Protein AF-0000000083683217 (afdb_homodimer)

Radius of gyration: 20.15 Å; Cα contacts (8 Å, |Δi|>4): 367; chains: 2; bounding box: 38×60×49 Å

Solvent-accessible surface area (backbone atoms only — not comparable to full-atom values): 15823 Å² total; per-residue (Å²): 126,85,72,72,84,41,71,83,59,34,62,54,42,62,57,38,48,30,18,24,68,64,28,76,70,76,48,71,58,91,90,51,59,69,49,75,84,44,36,69,58,47,59,57,40,31,56,33,66,60,49,13,57,46,48,29,46,48,56,67,54,42,41,68,71,56,42,52,47,46,40,63,68,55,39,56,96,38,52,56,65,31,39,71,34,94,34,15,20,55,32,50,27,42,48,42,66,61,57,81,47,56,70,59,51,49,58,50,40,71,62,41,56,88,42,39,67,61,36,44,74,72,66,30,48,63,43,47,52,29,5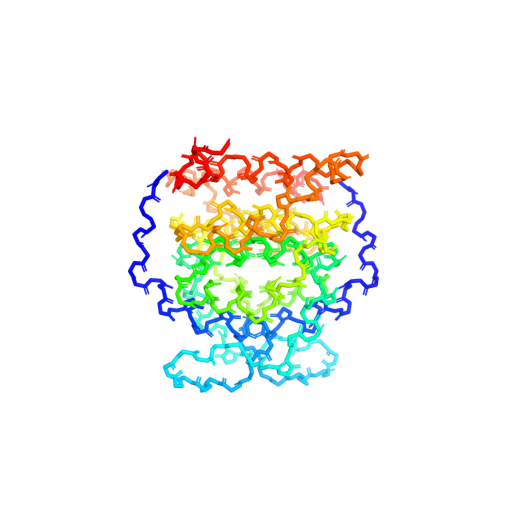1,53,51,40,25,64,73,57,62,46,69,76,84,107,127,87,72,77,77,47,65,83,54,32,62,53,42,62,57,38,49,30,18,26,68,61,29,76,69,77,46,72,58,90,88,51,58,70,50,74,85,44,34,69,58,50,59,58,40,32,57,33,65,59,48,14,56,46,47,30,46,50,57,69,53,42,41,70,71,55,42,53,47,46,39,63,69,54,39,58,97,39,52,57,65,31,40,71,34,91,35,15,21,55,32,48,28,41,48,43,66,62,57,81,46,58,70,58,50,50,56,50,40,69,63,38,54,88,42,39,66,60,36,43,73,73,66,32,48,62,44,46,51,30,50,54,51,40,25,65,74,56,63,46,68,76,84,108

Sequence (288 aa):
TTLRVLAGNDEMLLDVIPILLGCKNKNNAKGNFIESTVVPELKNLLKEPGFSHLMEVVLEVSPVALFNELFTKVFRNSLFELSSHQHGNFVVQALISHASDQDLMELIWDELGPNMEGLFQMGRSGVVASLIAACERLHVNEHKTTLRVLAGNDEMLLDVIPILLGCKNKNNAKGNFIESTVVPELKNLLKEPGFSHLMEVVLEVSPVALFNELFTKVFRNSLFELSSHQHGNFVVQALISHASDQDLMELIWDELGPNMEGLFQMGRSGVVASLIAACERLHVNEHK

Foldseek 3Di:
DPPCPCDPVQVVLLQVVLVVLVNDDCPVDDQPSHDLVSQVVLLVCCLPQVVVVVLLVNLVNHDPSVLVVCCVRHPQPCVVVLCLHPRSVSNLLSNLQSDDDQVSLVSVCVRCVVCLVVSVVSVSVSNNVSNVVSCVVNVNPVPD/DPPCPVVVVQVVLLQVVLVVLVNDDCPVDDQPSHDLVSQVVLLVCCLPQVVVVVLLVNLVNHDPSVLVSCCVRHPQPCVVVLCLHPRSVSNLLSNLQNDDDQVSLVSVCVRCVVCLVVSVVSVSVSNNVSNVVSCVVNVNPVPD

Nearest PDB structures (foldseek):
  5wzh-assembly1_A  TM=9.037E-01  e=2.095E-09  Arabidopsis thaliana
  5wzi-assembly1_A  TM=9.055E-01  e=3.586E-09  Arabidopsis thaliana
  5wzj-assembly1_A  TM=9.025E-01  e=3.765E-09  Arabidopsis thaliana
  5wzk-assembly1_A  TM=9.023E-01  e=5.843E-09  Arabidopsis thaliana
  3bx2-assembly2_B  TM=7.031E-01  e=5.038E-02  Saccharomyces cerevisiae

Secondary structure (DSSP, 8-state):
------HHHHHHHHHHHHHHTT------STT--S-GGGHHHHHHHTTSHHHHHHHHHHHHH--HHHHHHHIIIIITTTHHHHHHSTTHHHHHHHHHHH---HHHHHHHHHHHGGGHHHHHHTT-HHHHHHHHHHHHHHT-STT-/------HHHHHHHHHHHHHHTT------STT--S-GGGHHHHHHHTTSHHHHHHHHHHHHH--HHHHHHHIIIIITTTHHHHHHSTTHHHHHHHHHHH---HHHHHHHHHHHGGGHHHHHHTT-HHHHHHHHHHHHHHT-STT-

Organism: NCBI:txid97028

InterPro domains:
  IPR001313 Pumilio RNA-binding repeat [PF22493] (42-141)
  IPR001313 Pumilio RNA-binding repeat [PS50302] (73-110)
  IPR001313 Pumilio RNA-binding repeat [SM00025] (37-72)
  IPR001313 Pumilio RNA-binding repeat [SM00025] (74-109)
  IPR011989 Armadillo-like helical [G3DSA:1.25.10.10] (13-128)
  IPR016024 Armadillo-type fold [SSF48371] (37-117)
  IPR040000 Nucleolar protein 9 [PTHR1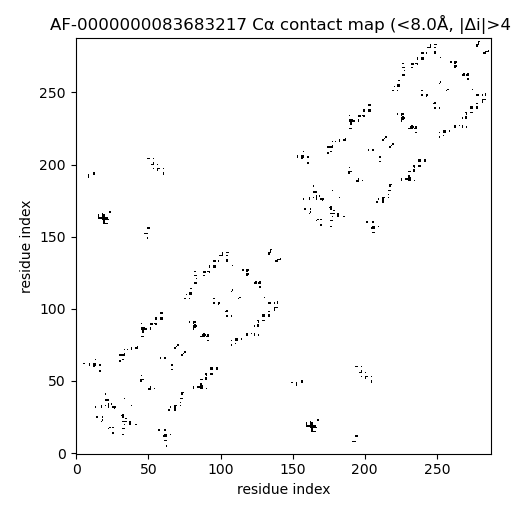3102] (1-143)

Structure (mmCIF, N/CA/C/O backbone):
data_AF-0000000083683217-model_v1
#
loop_
_entity.id
_entity.type
_entity.pdbx_description
1 polymer 'Pumilio 23-like'
#
loop_
_atom_site.group_PDB
_atom_site.id
_atom_site.type_symbol
_atom_site.label_atom_id
_atom_site.label_alt_id
_atom_site.label_comp_id
_atom_site.label_asym_id
_atom_site.label_entity_id
_atom_site.label_seq_id
_atom_site.pdbx_PDB_ins_code
_atom_site.Cartn_x
_atom_site.Cartn_y
_atom_site.Cartn_z
_atom_site.occupancy
_atom_site.B_iso_or_equiv
_atom_site.auth_seq_id
_atom_site.auth_comp_id
_atom_site.auth_asym_id
_atom_site.auth_atom_id
_atom_site.pdbx_PDB_model_num
ATOM 1 N N . THR A 1 1 ? -9.953 -15.242 7.945 1 22.11 1 THR A N 1
ATOM 2 C CA . THR A 1 1 ? -11 -15.508 6.961 1 22.11 1 THR A CA 1
ATOM 3 C C . THR A 1 1 ? -12 -14.359 6.918 1 22.11 1 THR A C 1
ATOM 5 O O . THR A 1 1 ? -13.117 -14.516 6.422 1 22.11 1 THR A O 1
ATOM 8 N N . THR A 1 2 ? -11.867 -13.359 7.68 1 24.81 2 THR A N 1
ATOM 9 C CA . THR A 1 2 ? -12.734 -12.188 7.637 1 24.81 2 THR A CA 1
ATOM 10 C C . THR A 1 2 ? -13.047 -11.797 6.195 1 24.81 2 THR A C 1
ATOM 12 O O . THR A 1 2 ? -12.133 -11.602 5.391 1 24.81 2 THR A O 1
ATOM 15 N N . LEU A 1 3 ? -14.219 -12.305 5.727 1 24.88 3 LEU A N 1
ATOM 16 C CA . LEU A 1 3 ? -14.945 -12.062 4.484 1 24.88 3 LEU A CA 1
ATOM 17 C C . LEU A 1 3 ? -14.883 -10.586 4.102 1 24.88 3 LEU A C 1
ATOM 19 O O . LEU A 1 3 ? -15.289 -9.719 4.883 1 24.88 3 LEU A O 1
ATOM 23 N N . ARG A 1 4 ? -13.953 -10.258 3.311 1 33.72 4 ARG A N 1
ATOM 24 C CA . ARG A 1 4 ? -13.805 -8.961 2.65 1 33.72 4 ARG A CA 1
ATOM 25 C C . ARG A 1 4 ? -15.148 -8.453 2.135 1 33.72 4 ARG A C 1
ATOM 27 O O . ARG A 1 4 ? -15.711 -9.016 1.188 1 33.72 4 ARG A O 1
ATOM 34 N N . VAL A 1 5 ? -16.109 -8.266 3 1 31.31 5 VAL A N 1
ATOM 35 C CA . VAL A 1 5 ? -17.312 -7.512 2.695 1 31.31 5 VAL A CA 1
ATOM 36 C C . VAL A 1 5 ? -17.016 -6.453 1.636 1 31.31 5 VAL A C 1
ATOM 38 O O . VAL A 1 5 ? -16.547 -5.359 1.959 1 31.31 5 VAL A O 1
ATOM 41 N N . LEU A 1 6 ? -16.312 -6.77 0.595 1 38.38 6 LEU A N 1
ATOM 42 C CA . LEU A 1 6 ? -15.688 -6.086 -0.535 1 38.38 6 LEU A CA 1
ATOM 43 C C . LEU A 1 6 ? -16.75 -5.488 -1.454 1 38.38 6 LEU A C 1
ATOM 45 O O . LEU A 1 6 ? -16.469 -5.156 -2.607 1 38.38 6 LEU A O 1
ATOM 49 N N . ALA A 1 7 ? -17.938 -5.734 -1.225 1 42.44 7 ALA A N 1
ATOM 50 C CA . ALA A 1 7 ? -18.797 -5.441 -2.371 1 42.44 7 ALA A CA 1
ATOM 51 C C . ALA A 1 7 ? -18.562 -4.023 -2.883 1 42.44 7 ALA A C 1
ATOM 53 O O . ALA A 1 7 ? -18.391 -3.812 -4.086 1 42.44 7 ALA A O 1
ATOM 54 N N . GLY A 1 8 ? -18.922 -3.023 -2.24 1 47.97 8 GLY A N 1
ATOM 55 C CA . GLY A 1 8 ? -18.984 -1.645 -2.695 1 47.97 8 GLY A CA 1
ATOM 56 C C . GLY A 1 8 ? -17.625 -1.053 -3.025 1 47.97 8 GLY A C 1
ATOM 57 O O . GLY A 1 8 ? -17.5 -0.257 -3.959 1 47.97 8 GLY A O 1
ATOM 58 N N . ASN A 1 9 ? -16.469 -1.651 -2.404 1 64.94 9 ASN A N 1
ATOM 59 C CA . ASN A 1 9 ? -15.133 -1.068 -2.479 1 64.94 9 ASN A CA 1
ATOM 60 C C . ASN A 1 9 ? -14.328 -1.647 -3.639 1 64.94 9 ASN A C 1
ATOM 62 O O . ASN A 1 9 ? -13.328 -1.069 -4.055 1 64.94 9 ASN A O 1
ATOM 66 N N . ASP A 1 10 ? -14.969 -2.635 -4.219 1 75.75 10 ASP A N 1
ATOM 67 C CA . ASP A 1 10 ? -14.219 -3.289 -5.289 1 75.75 10 ASP A CA 1
ATOM 68 C C . ASP A 1 10 ? -14.172 -2.42 -6.543 1 75.75 10 ASP A C 1
ATOM 70 O O . ASP A 1 10 ? -13.133 -2.318 -7.199 1 75.75 10 ASP A O 1
ATOM 74 N N . GLU A 1 11 ? -15.32 -1.813 -6.805 1 75.75 11 GLU A N 1
ATOM 75 C CA . GLU A 1 11 ? -15.375 -0.998 -8.016 1 75.75 11 GLU A CA 1
ATOM 76 C C . GLU A 1 11 ? -14.383 0.161 -7.938 1 75.75 11 GLU A C 1
ATOM 78 O O . GLU A 1 11 ? -13.703 0.471 -8.922 1 75.75 11 GLU A O 1
ATOM 83 N N . MET A 1 12 ? -14.336 0.667 -6.828 1 74 12 MET A N 1
ATOM 84 C CA . MET A 1 12 ? -13.414 1.783 -6.629 1 74 12 MET A CA 1
ATOM 85 C C . MET A 1 12 ? -11.961 1.323 -6.754 1 74 12 MET A C 1
ATOM 87 O O . MET A 1 12 ? -11.164 1.967 -7.434 1 74 12 MET A O 1
ATOM 91 N N . LEU A 1 13 ? -11.68 0.238 -6.25 1 79.06 13 LEU A N 1
ATOM 92 C CA . LEU A 1 13 ? -10.32 -0.288 -6.289 1 79.06 13 LEU A CA 1
ATOM 93 C C . LEU A 1 13 ? -9.938 -0.695 -7.707 1 79.06 13 LEU A C 1
ATOM 95 O O . LEU A 1 13 ? -8.789 -0.52 -8.117 1 79.06 13 LEU A O 1
ATOM 99 N N . LEU A 1 14 ? -10.906 -1.213 -8.391 1 80.38 14 LEU A N 1
ATOM 100 C CA . LEU A 1 14 ? -10.664 -1.595 -9.781 1 80.38 14 LEU A CA 1
ATOM 101 C C . LEU A 1 14 ? -10.312 -0.376 -10.625 1 80.38 14 LEU A C 1
ATOM 103 O O . LEU A 1 14 ? -9.609 -0.498 -11.633 1 80.38 14 LEU A O 1
ATOM 107 N N . ASP A 1 15 ? -10.773 0.732 -10.188 1 76.31 15 ASP A N 1
ATOM 108 C CA . ASP A 1 15 ? -10.516 1.968 -10.914 1 76.31 15 ASP A CA 1
ATOM 109 C C . ASP A 1 15 ? -9.203 2.613 -10.461 1 76.31 15 ASP A C 1
ATOM 111 O O . ASP A 1 15 ? -8.43 3.109 -11.281 1 76.31 15 ASP A O 1
ATOM 115 N N . VAL A 1 16 ? -8.938 2.496 -9.234 1 75 16 VAL A N 1
ATOM 116 C CA . VAL A 1 16 ? -7.871 3.293 -8.641 1 75 16 VAL A CA 1
ATOM 117 C C . VAL A 1 16 ? -6.539 2.555 -8.773 1 75 16 VAL A C 1
ATOM 119 O O . VAL A 1 16 ? -5.516 3.158 -9.102 1 75 16 VAL A O 1
ATOM 122 N N . ILE A 1 17 ? -6.535 1.273 -8.633 1 80.69 17 ILE A N 1
ATOM 123 C CA . ILE A 1 17 ? -5.281 0.529 -8.562 1 80.69 17 ILE A CA 1
ATOM 124 C C . ILE A 1 17 ? -4.602 0.538 -9.93 1 80.69 17 ILE A C 1
ATOM 126 O O . ILE A 1 17 ? -3.406 0.816 -10.039 1 80.69 17 ILE A O 1
ATOM 130 N N . PRO A 1 18 ? -5.383 0.285 -11 1 75.81 18 PRO A N 1
ATOM 131 C CA . PRO A 1 18 ? -4.703 0.371 -12.289 1 75.81 18 PRO A CA 1
ATOM 132 C C . PRO A 1 18 ? -4.078 1.741 -12.539 1 75.81 18 PRO A C 1
ATOM 134 O O . PRO A 1 18 ? -2.98 1.831 -13.094 1 75.81 18 PRO A O 1
ATOM 137 N N . ILE A 1 19 ? -4.723 2.689 -12.148 1 71.06 19 ILE A N 1
ATOM 138 C CA . ILE A 1 19 ? -4.18 4.035 -12.289 1 71.06 19 ILE A CA 1
ATOM 139 C C . ILE A 1 19 ? -2.916 4.172 -11.445 1 71.06 19 ILE A C 1
ATOM 141 O O . ILE A 1 19 ? -1.91 4.715 -11.898 1 71.06 19 ILE A O 1
ATOM 145 N N . LEU A 1 20 ? -2.949 3.576 -10.289 1 69 20 LEU A N 1
ATOM 146 C CA . LEU A 1 20 ? -1.816 3.582 -9.367 1 69 20 LEU A CA 1
ATOM 147 C C . LEU A 1 20 ? -0.617 2.863 -9.977 1 69 20 LEU A C 1
ATOM 149 O O . LEU A 1 20 ? 0.528 3.268 -9.766 1 69 20 LEU A O 1
ATOM 153 N N . LEU A 1 21 ? -0.934 1.942 -10.82 1 73.38 21 LEU A N 1
ATOM 154 C CA . LEU A 1 21 ? 0.127 1.141 -11.422 1 73.38 21 LEU A CA 1
ATOM 155 C C . LEU A 1 21 ? 0.575 1.738 -12.75 1 73.38 21 LEU A C 1
ATOM 157 O O . LEU A 1 21 ? 1.34 1.114 -13.492 1 73.38 21 LEU A O 1
ATOM 161 N N . GLY A 1 22 ? 0.093 2.963 -13.062 1 68.94 22 GLY A N 1
ATOM 162 C CA . GLY A 1 22 ? 0.571 3.699 -14.227 1 68.94 22 GLY A CA 1
ATOM 163 C C . GLY A 1 22 ? -0.267 3.463 -15.469 1 68.94 22 GLY A C 1
ATOM 164 O O . GLY A 1 22 ? 0.156 3.789 -16.578 1 68.94 22 GLY A O 1
ATOM 165 N N . CYS A 1 23 ? -1.34 2.881 -15.25 1 71.81 23 CYS A N 1
ATOM 166 C CA . CYS A 1 23 ? -2.193 2.623 -16.406 1 71.81 23 CYS A CA 1
ATOM 167 C C . CYS A 1 23 ? -3.064 3.832 -16.719 1 71.81 23 CYS A C 1
ATOM 169 O O . CYS A 1 23 ? -3.631 4.449 -15.812 1 71.81 23 CYS A O 1
ATOM 171 N N . LYS A 1 24 ? -2.955 4.457 -17.828 1 62.75 24 LYS A N 1
ATOM 172 C CA . LYS A 1 24 ? -3.615 5.695 -18.219 1 62.75 24 LYS A CA 1
ATOM 173 C C . LYS A 1 24 ? -5.035 5.43 -18.703 1 62.75 24 LYS A C 1
ATOM 175 O O . LYS A 1 24 ? -5.926 6.262 -18.531 1 62.75 24 LYS A O 1
ATOM 180 N N . ASN A 1 25 ? -5.008 4.562 -19.609 1 57.09 25 ASN A N 1
ATOM 181 C CA . ASN A 1 25 ? -6.289 4.414 -20.297 1 57.09 25 ASN A CA 1
ATOM 182 C C . ASN A 1 25 ? -7.262 3.561 -19.484 1 57.09 25 ASN A C 1
ATOM 184 O O . ASN A 1 25 ? -6.898 2.482 -19.016 1 57.09 25 ASN A O 1
ATOM 188 N N . LYS A 1 26 ? -8.188 4.277 -18.797 1 52.84 26 LYS A N 1
ATOM 189 C CA . LYS A 1 26 ? -9.305 3.504 -18.281 1 52.84 26 LYS A CA 1
ATOM 190 C C . LYS A 1 26 ? -9.844 2.535 -19.328 1 52.84 26 LYS A C 1
ATOM 192 O O . LYS A 1 26 ? -10.617 2.924 -20.203 1 52.84 26 LYS A O 1
ATOM 197 N N . ASN A 1 27 ? -9.055 2.016 -20.109 1 47.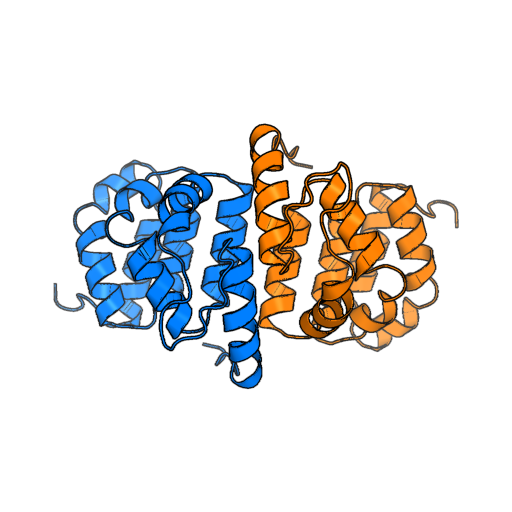69 27 ASN A N 1
ATOM 198 C CA . ASN A 1 27 ? -9.812 1.165 -21.016 1 47.69 27 ASN A CA 1
ATOM 199 C C . ASN A 1 27 ? -10.641 0.13 -20.25 1 47.69 27 ASN A C 1
ATOM 201 O O . ASN A 1 27 ? -10.086 -0.795 -19.656 1 47.69 27 ASN A O 1
ATOM 205 N N . ASN A 1 28 ? -11.578 0.816 -19.594 1 49.25 28 ASN A N 1
ATOM 206 C CA . ASN A 1 28 ? -12.641 0.122 -18.875 1 49.25 28 ASN A CA 1
ATOM 207 C C . ASN A 1 28 ? -13.094 -1.129 -19.625 1 49.25 28 ASN A C 1
ATOM 209 O O . ASN A 1 28 ? -14.18 -1.653 -19.359 1 49.25 28 ASN A O 1
ATOM 213 N N . ALA A 1 29 ? -12.703 -1.398 -20.875 1 45.66 29 ALA A N 1
ATOM 214 C CA . ALA A 1 29 ? -13.391 -2.619 -21.281 1 45.66 29 ALA A CA 1
ATOM 215 C C . ALA A 1 29 ? -13.094 -3.766 -20.328 1 45.66 29 ALA A C 1
ATOM 217 O O . ALA A 1 29 ? -12.094 -3.734 -19.609 1 45.66 29 ALA A O 1
ATOM 218 N N . LYS A 1 30 ? -13.961 -4.566 -20.25 1 53.69 30 LYS A N 1
ATOM 219 C CA . LYS A 1 30 ? -14.102 -5.777 -19.438 1 53.69 30 LYS A CA 1
ATOM 220 C C . LYS A 1 30 ? -12.828 -6.609 -19.469 1 53.69 30 LYS A C 1
ATOM 222 O O . LYS A 1 30 ? -12.43 -7.113 -20.516 1 53.69 30 LYS A O 1
ATOM 227 N N . GLY A 1 31 ? -11.875 -6.531 -18.453 1 61.38 31 GLY A N 1
ATOM 228 C CA . GLY A 1 31 ? -10.852 -7.547 -18.281 1 61.38 31 GLY A CA 1
ATOM 229 C C . GLY A 1 31 ? -9.453 -7.047 -18.594 1 61.38 31 GLY A C 1
ATOM 230 O O . GLY A 1 31 ? -8.523 -7.84 -18.75 1 61.38 31 GLY A O 1
ATOM 231 N N . ASN A 1 32 ? -9.172 -5.633 -18.922 1 81.81 32 ASN A N 1
ATOM 232 C CA . ASN A 1 32 ? -7.816 -5.188 -19.219 1 81.81 32 ASN A CA 1
ATOM 233 C C . ASN A 1 32 ? -7.422 -3.988 -18.359 1 81.81 32 ASN A C 1
ATOM 235 O O . ASN A 1 32 ? -7.23 -2.887 -18.875 1 81.81 32 ASN A O 1
ATOM 239 N N . PHE A 1 33 ? -7.109 -4.301 -17.141 1 83.5 33 PHE A N 1
ATOM 240 C CA . PHE A 1 33 ? -6.836 -3.248 -16.172 1 83.5 33 PHE A CA 1
ATOM 241 C C . PHE A 1 33 ? -5.379 -2.812 -16.234 1 83.5 33 PHE A C 1
ATOM 243 O O . PHE A 1 33 ? -5.051 -1.666 -15.922 1 83.5 33 PHE A O 1
ATOM 250 N N . ILE A 1 34 ? -4.562 -3.732 -16.609 1 85.88 34 ILE A N 1
ATOM 251 C CA . ILE A 1 34 ? -3.129 -3.465 -16.609 1 85.88 34 ILE A CA 1
ATOM 252 C C . ILE A 1 34 ? -2.623 -3.396 -18.047 1 85.88 34 ILE A C 1
ATOM 254 O O . ILE A 1 34 ? -2.635 -4.398 -18.766 1 85.88 34 ILE A O 1
ATOM 258 N N . GLU A 1 35 ? -2.219 -2.246 -18.359 1 84.25 35 GLU A N 1
ATOM 259 C CA . GLU A 1 35 ? -1.656 -2.076 -19.703 1 84.25 35 GLU A CA 1
ATOM 260 C C . GLU A 1 35 ? -0.339 -2.834 -19.844 1 84.25 35 GLU A C 1
ATOM 262 O O . GLU A 1 35 ? 0.52 -2.768 -18.969 1 84.25 35 GLU A O 1
ATOM 267 N N . SER A 1 36 ? -0.17 -3.465 -21 1 86.62 36 SER A N 1
ATOM 268 C CA . SER A 1 36 ? 1.02 -4.273 -21.234 1 86.62 36 SER A CA 1
ATOM 269 C C . SER A 1 36 ? 2.277 -3.412 -21.266 1 86.62 36 SER A C 1
ATOM 271 O O . SER A 1 36 ? 3.371 -3.891 -20.969 1 86.62 36 SER A O 1
ATOM 273 N N . THR A 1 37 ? 2.154 -2.17 -21.562 1 83.12 37 THR A N 1
ATOM 274 C CA . THR A 1 37 ? 3.289 -1.271 -21.734 1 83.12 37 THR A CA 1
ATOM 275 C C . THR A 1 37 ? 3.947 -0.964 -20.391 1 83.12 37 THR A C 1
ATOM 277 O O . THR A 1 37 ? 5.125 -0.601 -20.344 1 83.12 37 THR A O 1
ATOM 280 N N . VAL A 1 38 ? 3.264 -1.209 -19.359 1 81.56 38 VAL A N 1
ATOM 281 C CA . VAL A 1 38 ? 3.816 -0.815 -18.078 1 81.56 38 VAL A CA 1
ATOM 282 C C . VAL A 1 38 ? 4.438 -2.029 -17.391 1 81.56 38 VAL A C 1
ATOM 284 O O . VAL A 1 38 ? 5.164 -1.886 -16.391 1 81.56 38 VAL A O 1
ATOM 287 N N . VAL A 1 39 ? 4.238 -3.199 -17.844 1 87.38 39 VAL A N 1
ATOM 288 C CA . VAL A 1 39 ? 4.555 -4.457 -17.188 1 87.38 39 VAL A CA 1
ATOM 289 C C . VAL A 1 39 ? 6.062 -4.566 -16.984 1 87.38 39 VAL A C 1
ATOM 291 O O . VAL A 1 39 ? 6.523 -4.891 -15.883 1 87.38 39 VAL A O 1
ATOM 294 N N . PRO A 1 40 ? 6.902 -4.219 -18 1 87.5 40 PRO A N 1
ATOM 295 C CA . PRO A 1 40 ? 8.344 -4.32 -17.781 1 87.5 40 PRO A CA 1
ATOM 296 C C . PRO A 1 40 ? 8.828 -3.418 -16.641 1 87.5 40 PRO A C 1
ATOM 298 O O . PRO A 1 40 ? 9.641 -3.84 -15.82 1 87.5 40 PRO A O 1
ATOM 301 N N . GLU A 1 41 ? 8.352 -2.293 -16.594 1 83.56 41 GLU A N 1
ATOM 302 C CA . GLU A 1 41 ? 8.734 -1.369 -15.539 1 83.56 41 GLU A CA 1
ATOM 303 C C . GLU A 1 41 ? 8.25 -1.855 -14.18 1 83.56 41 GLU A C 1
ATOM 305 O O . GLU A 1 41 ? 8.969 -1.742 -13.18 1 83.56 41 GLU A O 1
ATOM 310 N N . LEU A 1 42 ? 7.102 -2.387 -14.148 1 87.75 42 LEU A N 1
ATOM 311 C CA . LEU A 1 42 ? 6.562 -2.916 -12.898 1 87.75 42 LEU A CA 1
ATOM 312 C C . LEU A 1 42 ? 7.449 -4.031 -12.359 1 87.75 42 LEU A C 1
ATOM 314 O O . LEU A 1 42 ? 7.746 -4.07 -11.164 1 87.75 42 LEU A O 1
ATOM 318 N N . LYS A 1 43 ? 7.883 -4.859 -13.195 1 90.06 43 LYS A N 1
ATOM 319 C CA . LYS A 1 43 ? 8.727 -5.98 -12.797 1 90.06 43 LYS A CA 1
ATOM 320 C C . LYS A 1 43 ? 10.031 -5.488 -12.172 1 90.06 43 LYS A C 1
ATOM 322 O O . LYS A 1 43 ? 10.516 -6.07 -11.203 1 90.06 43 LYS A O 1
ATOM 327 N N . ASN A 1 44 ? 10.531 -4.418 -12.711 1 89.81 44 ASN A N 1
ATOM 328 C CA . ASN A 1 44 ? 11.742 -3.83 -12.148 1 89.81 44 ASN A CA 1
ATOM 329 C C . ASN A 1 44 ? 11.469 -3.148 -10.812 1 89.81 44 ASN A C 1
ATOM 331 O O . ASN A 1 44 ? 12.273 -3.244 -9.883 1 89.81 44 ASN A O 1
ATOM 335 N N . LEU A 1 45 ? 10.367 -2.592 -10.695 1 88.31 45 LEU A N 1
ATOM 336 C CA . LEU A 1 45 ? 10.023 -1.833 -9.5 1 88.31 45 LEU A CA 1
ATOM 337 C C . LEU A 1 45 ? 9.727 -2.768 -8.328 1 88.31 45 LEU A C 1
ATOM 339 O O . LEU A 1 45 ? 9.891 -2.383 -7.168 1 88.31 45 LEU A O 1
ATOM 343 N N . LEU A 1 46 ? 9.328 -3.959 -8.586 1 93.38 46 LEU A N 1
ATOM 344 C CA . LEU A 1 46 ? 9.039 -4.938 -7.543 1 93.38 46 LEU A CA 1
ATOM 345 C C . LEU A 1 46 ? 10.289 -5.258 -6.73 1 93.38 46 LEU A C 1
ATOM 347 O O . LEU A 1 46 ? 10.203 -5.812 -5.637 1 93.38 46 LEU A O 1
ATOM 351 N N . LYS A 1 47 ? 11.406 -4.895 -7.297 1 92.81 47 LYS A N 1
ATOM 352 C CA . LYS A 1 47 ? 12.688 -5.184 -6.66 1 92.81 47 LYS A CA 1
ATOM 353 C C . LYS A 1 47 ? 13.18 -3.984 -5.855 1 92.81 47 LYS A C 1
ATOM 355 O O . LYS A 1 47 ? 14.219 -4.062 -5.191 1 92.81 47 LYS A O 1
ATOM 360 N N . GLU A 1 48 ? 12.43 -2.928 -5.859 1 89.19 48 GLU A N 1
ATOM 361 C CA . GLU A 1 48 ? 12.734 -1.739 -5.07 1 89.19 48 GLU A CA 1
ATOM 362 C C . GLU A 1 48 ? 12 -1.765 -3.73 1 89.19 48 GLU A C 1
ATOM 364 O O . GLU A 1 48 ? 10.828 -2.152 -3.664 1 89.19 48 GLU A O 1
ATOM 369 N N . PRO A 1 49 ? 12.656 -1.361 -2.678 1 90.62 49 PRO A N 1
ATOM 370 C CA . PRO A 1 49 ? 12.102 -1.52 -1.33 1 90.62 49 PRO A CA 1
ATOM 37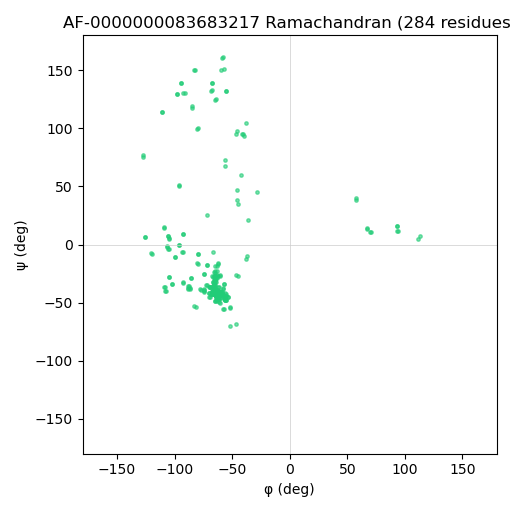1 C C . PRO A 1 49 ? 10.75 -0.832 -1.162 1 90.62 49 PRO A C 1
ATOM 373 O O . PRO A 1 49 ? 9.797 -1.448 -0.683 1 90.62 49 PRO A O 1
ATOM 376 N N . GLY A 1 50 ? 10.68 0.459 -1.45 1 87.56 50 GLY A N 1
ATOM 377 C CA . GLY A 1 50 ? 9.43 1.17 -1.26 1 87.56 50 GLY A CA 1
ATOM 378 C C . GLY A 1 50 ? 8.289 0.608 -2.094 1 87.56 50 GLY A C 1
ATOM 379 O O . GLY A 1 50 ? 7.18 0.43 -1.595 1 87.56 50 GLY A O 1
ATOM 380 N N . PHE A 1 51 ? 8.523 0.246 -3.266 1 89.12 51 PHE A N 1
ATOM 381 C CA . PHE A 1 51 ? 7.48 -0.219 -4.176 1 89.12 51 PHE A CA 1
ATOM 382 C C . PHE A 1 51 ? 7.082 -1.652 -3.85 1 89.12 51 PHE A C 1
ATOM 384 O O . PHE A 1 51 ? 5.91 -2.018 -3.973 1 89.12 51 PHE A O 1
ATOM 391 N N . SER A 1 52 ? 8.055 -2.471 -3.5 1 93.06 52 SER A N 1
ATOM 392 C CA . SER A 1 52 ? 7.727 -3.832 -3.092 1 93.06 52 SER A CA 1
ATOM 393 C C . SER A 1 52 ? 6.719 -3.836 -1.947 1 93.06 52 SER A C 1
ATOM 395 O O . SER A 1 52 ? 5.738 -4.582 -1.979 1 93.06 52 SER A O 1
ATOM 397 N N . HIS A 1 53 ? 6.957 -3 -1.014 1 93.44 53 HIS A N 1
ATOM 398 C CA . HIS A 1 53 ? 6.051 -2.883 0.126 1 93.44 53 HIS A CA 1
ATOM 399 C C . HIS A 1 53 ? 4.672 -2.402 -0.313 1 93.44 53 HIS A C 1
ATOM 401 O O . HIS A 1 53 ? 3.654 -2.912 0.162 1 93.44 53 HIS A O 1
ATOM 407 N N . LEU A 1 54 ? 4.637 -1.438 -1.145 1 92.44 54 LEU A N 1
ATOM 408 C CA . LEU A 1 54 ? 3.377 -0.946 -1.692 1 92.44 54 LEU A CA 1
ATOM 409 C C . LEU A 1 54 ? 2.635 -2.055 -2.43 1 92.44 54 LEU A C 1
ATOM 411 O O . LEU A 1 54 ? 1.431 -2.236 -2.236 1 92.44 54 LEU A O 1
ATOM 415 N N . MET A 1 55 ? 3.342 -2.857 -3.207 1 93.81 55 MET A N 1
ATOM 416 C CA . MET A 1 55 ? 2.727 -3.912 -4.008 1 93.81 55 MET A CA 1
ATOM 417 C C . MET A 1 55 ? 2.139 -5 -3.113 1 93.81 55 MET A C 1
ATOM 419 O O . MET A 1 55 ? 1.105 -5.586 -3.441 1 93.81 55 MET A O 1
ATOM 423 N N . GLU A 1 56 ? 2.75 -5.246 -1.982 1 96.44 56 GLU A N 1
ATOM 424 C CA . GLU A 1 56 ? 2.178 -6.199 -1.04 1 96.44 56 GLU A CA 1
ATOM 425 C C . GLU A 1 56 ? 0.75 -5.816 -0.663 1 96.44 56 GLU A C 1
ATOM 427 O O . GLU A 1 56 ? -0.156 -6.648 -0.71 1 96.44 56 GLU A O 1
ATOM 432 N N . VAL A 1 57 ? 0.573 -4.586 -0.398 1 93.75 57 VAL A N 1
ATOM 433 C CA . VAL A 1 57 ? -0.749 -4.129 0.019 1 93.75 57 VAL A CA 1
ATOM 434 C C . VAL A 1 57 ? -1.688 -4.094 -1.185 1 93.75 57 VAL A C 1
ATOM 436 O O . VAL A 1 57 ? -2.871 -4.418 -1.066 1 93.75 57 VAL A O 1
ATOM 439 N N . VAL A 1 58 ? -1.207 -3.688 -2.338 1 92.88 58 VAL A N 1
ATOM 440 C CA . VAL A 1 58 ? -2.018 -3.703 -3.551 1 92.88 58 VAL A CA 1
ATOM 441 C C . VAL A 1 58 ? -2.605 -5.098 -3.762 1 92.88 58 VAL A C 1
ATOM 443 O O . VAL A 1 58 ? -3.797 -5.238 -4.039 1 92.88 58 VAL A O 1
ATOM 446 N N . LEU A 1 59 ? -1.774 -6.078 -3.6 1 95.44 59 LEU A N 1
ATOM 447 C CA . LEU A 1 59 ? -2.236 -7.449 -3.787 1 95.44 59 LEU A CA 1
ATOM 448 C C . LEU A 1 59 ? -3.287 -7.816 -2.744 1 95.44 59 LEU A C 1
ATOM 450 O O . LEU A 1 59 ? -4.246 -8.531 -3.045 1 95.44 59 LEU A O 1
ATOM 454 N N . GLU A 1 60 ? -3.133 -7.324 -1.604 1 94.31 60 GLU A N 1
ATOM 455 C CA . GLU A 1 60 ? -4.047 -7.605 -0.5 1 94.31 60 GLU A CA 1
ATOM 456 C C . GLU A 1 60 ? -5.43 -7.02 -0.766 1 94.31 60 GLU A C 1
ATOM 458 O O . GLU A 1 60 ? -6.445 -7.648 -0.456 1 94.31 60 GLU A O 1
ATOM 463 N N . VAL A 1 61 ? -5.445 -5.906 -1.39 1 90.88 61 VAL A N 1
ATOM 464 C CA . VAL A 1 61 ? -6.723 -5.207 -1.469 1 90.88 61 VAL A CA 1
ATOM 465 C C . VAL A 1 61 ? -7.301 -5.344 -2.875 1 90.88 61 VAL A C 1
ATOM 467 O O . VAL A 1 61 ? -8.422 -4.906 -3.139 1 90.88 61 VAL A O 1
ATOM 470 N N . SER A 1 62 ? -6.617 -5.93 -3.768 1 91.75 62 SER A N 1
ATOM 471 C CA . SER A 1 62 ? -7.074 -6.043 -5.148 1 91.75 62 SER A CA 1
ATOM 472 C C . SER A 1 62 ? -8.297 -6.953 -5.254 1 91.75 62 SER A C 1
ATOM 474 O O . SER A 1 62 ? -8.305 -8.055 -4.703 1 91.75 62 SER A O 1
ATOM 476 N N . PRO A 1 63 ? -9.32 -6.438 -6.016 1 89.94 63 PRO A N 1
ATOM 477 C CA . PRO A 1 63 ? -10.383 -7.379 -6.375 1 89.94 63 PRO A CA 1
ATOM 478 C C . PRO A 1 63 ? -9.867 -8.586 -7.156 1 89.94 63 PRO A C 1
ATOM 480 O O . PRO A 1 63 ? -8.797 -8.508 -7.77 1 89.94 63 PRO A O 1
ATOM 483 N N . VAL A 1 64 ? -10.664 -9.609 -7.156 1 91.88 64 VAL A N 1
ATOM 484 C CA . VAL A 1 64 ? -10.266 -10.891 -7.719 1 91.88 64 VAL A CA 1
ATOM 485 C C . VAL A 1 64 ? -9.844 -10.703 -9.172 1 91.88 64 VAL A C 1
ATOM 487 O O . VAL A 1 64 ? -8.805 -11.219 -9.594 1 91.88 64 VAL A O 1
ATOM 490 N N . ALA A 1 65 ? -10.648 -9.953 -9.93 1 89.75 65 ALA A N 1
ATOM 491 C CA . ALA A 1 65 ? -10.359 -9.766 -11.352 1 89.75 65 ALA A CA 1
ATOM 492 C C . ALA A 1 65 ? -9.008 -9.086 -11.555 1 89.75 65 ALA A C 1
ATOM 494 O O . ALA A 1 65 ? -8.234 -9.484 -12.422 1 89.75 65 ALA A O 1
ATOM 495 N N . LEU A 1 66 ? -8.758 -8.109 -10.805 1 91.25 66 LEU A N 1
ATOM 496 C CA . LEU A 1 66 ? -7.5 -7.383 -10.898 1 91.25 66 LEU A CA 1
ATOM 497 C C . LEU A 1 66 ? -6.34 -8.234 -10.391 1 91.25 66 LEU A C 1
ATOM 499 O O . LEU A 1 66 ? -5.266 -8.25 -11 1 91.25 66 LEU A O 1
ATOM 503 N N . PHE A 1 67 ? -6.535 -8.93 -9.328 1 94.19 67 PHE A N 1
ATOM 504 C CA . PHE A 1 67 ? -5.531 -9.836 -8.781 1 94.19 67 PHE A CA 1
ATOM 505 C C . PHE A 1 67 ? -5.098 -10.852 -9.828 1 94.19 67 PHE A C 1
ATOM 507 O O . PHE A 1 67 ? -3.9 -11.039 -10.062 1 94.19 67 PHE A O 1
ATOM 514 N N . ASN A 1 68 ? -6.062 -11.422 -10.445 1 94.25 68 ASN A N 1
ATOM 515 C CA . ASN A 1 68 ? -5.785 -12.422 -11.477 1 94.25 68 ASN A CA 1
ATOM 516 C C . ASN A 1 68 ? -5.016 -11.82 -12.648 1 94.25 68 ASN A C 1
ATOM 518 O O . ASN A 1 68 ? -4.105 -12.445 -13.188 1 94.25 68 ASN A O 1
ATOM 522 N N . GLU A 1 69 ? -5.422 -10.656 -12.969 1 92.81 69 GLU A N 1
ATOM 523 C CA . GLU A 1 69 ? -4.727 -10.008 -14.07 1 92.81 69 GLU A CA 1
ATOM 524 C C . GLU A 1 69 ? -3.285 -9.664 -13.695 1 92.81 69 GLU A C 1
ATOM 526 O O . GLU A 1 69 ? -2.371 -9.828 -14.508 1 92.81 69 GLU A O 1
ATOM 531 N N . LEU A 1 70 ? -3.066 -9.148 -12.5 1 94.38 70 LEU A N 1
ATOM 532 C CA . LEU A 1 70 ? -1.713 -8.898 -12.016 1 94.38 70 LEU A CA 1
ATOM 533 C C . LEU A 1 70 ? -0.873 -10.164 -12.062 1 94.38 70 LEU A C 1
ATOM 535 O O . LEU A 1 70 ? 0.271 -10.148 -12.523 1 94.38 70 LEU A O 1
ATOM 539 N N . PHE A 1 71 ? -1.437 -11.234 -11.672 1 97.06 71 PHE A N 1
ATOM 540 C CA . PHE A 1 71 ? -0.707 -12.5 -11.719 1 97.06 71 PHE A CA 1
ATOM 541 C C . PHE A 1 71 ? -0.303 -12.844 -13.141 1 97.06 71 PHE A C 1
ATOM 543 O O . PHE A 1 71 ? 0.87 -13.109 -13.414 1 97.06 71 PHE A O 1
ATOM 550 N N . THR A 1 72 ? -1.245 -12.781 -13.992 1 95.69 72 THR A N 1
ATOM 551 C CA . THR A 1 72 ? -1.051 -13.242 -15.359 1 95.69 72 THR A CA 1
ATOM 552 C C . THR A 1 72 ? -0.062 -12.344 -16.094 1 95.69 72 THR A C 1
ATOM 554 O O . THR A 1 72 ? 0.825 -12.836 -16.797 1 95.69 72 THR A O 1
ATOM 557 N N . LYS A 1 73 ? -0.158 -11.102 -15.906 1 93.06 73 LYS A N 1
ATOM 558 C CA . LYS A 1 73 ? 0.612 -10.188 -16.734 1 93.06 73 LYS A CA 1
ATOM 559 C C . LYS A 1 73 ? 1.95 -9.844 -16.094 1 93.06 73 LYS A C 1
ATOM 561 O O . LYS A 1 73 ? 2.945 -9.625 -16.781 1 93.06 73 LYS A O 1
ATOM 566 N N . VAL A 1 74 ? 2.016 -9.789 -14.789 1 94.69 74 VAL A N 1
ATOM 567 C CA . VAL A 1 74 ? 3.195 -9.25 -14.125 1 94.69 74 VAL A CA 1
ATOM 568 C C . VAL A 1 74 ? 3.99 -10.375 -13.477 1 94.69 74 VAL A C 1
ATOM 570 O O . VAL A 1 74 ? 5.219 -10.422 -13.578 1 94.69 74 VAL A O 1
ATOM 573 N N . PHE A 1 75 ? 3.369 -11.336 -12.875 1 97.81 75 PHE A N 1
ATOM 574 C CA . PHE A 1 75 ? 4.074 -12.234 -11.977 1 97.81 75 PHE A CA 1
ATOM 575 C C . PHE A 1 75 ? 4.355 -13.57 -12.648 1 97.81 75 PHE A C 1
ATOM 577 O O . PHE A 1 75 ? 5.363 -14.219 -12.367 1 97.81 75 PHE A O 1
ATOM 584 N N . ARG A 1 76 ? 3.441 -13.984 -13.5 1 96.88 76 ARG A N 1
ATOM 585 C CA . ARG A 1 76 ? 3.605 -15.273 -14.156 1 96.88 76 ARG A CA 1
ATOM 586 C C . ARG A 1 76 ? 4.945 -15.359 -14.883 1 96.88 76 ARG A C 1
ATOM 588 O O . ARG A 1 76 ? 5.344 -14.414 -15.562 1 96.88 76 ARG A O 1
ATOM 595 N N . ASN A 1 77 ? 5.621 -16.453 -14.656 1 97.06 77 ASN A N 1
ATOM 596 C CA . ASN A 1 77 ? 6.91 -16.781 -15.258 1 97.06 77 ASN A CA 1
ATOM 597 C C . ASN A 1 77 ? 8.023 -15.883 -14.711 1 97.06 77 ASN A C 1
ATOM 599 O O . ASN A 1 77 ? 9.102 -15.797 -15.289 1 97.06 77 ASN A O 1
ATOM 603 N N . SER A 1 78 ? 7.781 -15.133 -13.68 1 97.38 78 SER A N 1
ATOM 604 C CA . SER A 1 78 ? 8.789 -14.281 -13.047 1 97.38 78 SER A CA 1
ATOM 605 C C . SER A 1 78 ? 8.898 -14.578 -11.555 1 97.38 78 SER A C 1
ATOM 607 O O . SER A 1 78 ? 9.641 -13.906 -10.836 1 97.38 78 SER A O 1
ATOM 609 N N . LEU A 1 79 ? 8.234 -15.57 -11.102 1 98.38 79 LEU A N 1
ATOM 610 C CA . LEU A 1 79 ? 8.102 -15.828 -9.672 1 98.38 79 LEU A CA 1
ATOM 611 C C . LEU A 1 79 ? 9.438 -16.234 -9.062 1 98.38 79 LEU A C 1
ATOM 613 O O . LEU A 1 79 ? 9.781 -15.781 -7.969 1 98.38 79 LEU A O 1
ATOM 617 N N . PHE A 1 80 ? 10.164 -17.062 -9.75 1 98.19 80 PHE A N 1
ATOM 618 C CA . PHE A 1 80 ? 11.43 -17.516 -9.188 1 98.19 80 PHE A CA 1
ATOM 619 C C . PHE A 1 80 ? 12.406 -16.359 -9.039 1 98.19 80 PHE A C 1
ATOM 621 O O . PHE A 1 80 ? 13.039 -16.203 -7.988 1 98.19 80 PHE A O 1
ATOM 628 N N . GLU A 1 81 ? 12.508 -15.617 -10.117 1 97.75 81 GLU A N 1
ATOM 629 C CA . GLU A 1 81 ? 13.391 -14.453 -10.086 1 97.75 81 GLU A CA 1
ATOM 630 C C . GLU A 1 81 ? 13.016 -13.5 -8.953 1 97.75 81 GLU A C 1
ATOM 632 O O . GLU A 1 81 ? 13.883 -13.078 -8.188 1 97.75 81 GLU A O 1
ATOM 637 N N . LEU A 1 82 ? 11.789 -13.188 -8.828 1 98.19 82 LEU A N 1
ATOM 638 C CA . LEU A 1 82 ? 11.32 -12.273 -7.797 1 98.19 82 LEU A CA 1
ATOM 639 C C . LEU A 1 82 ? 11.516 -12.875 -6.41 1 98.19 82 LEU A C 1
ATOM 641 O O . LEU A 1 82 ? 11.938 -12.18 -5.48 1 98.19 82 LEU A O 1
ATOM 645 N N . SER A 1 83 ? 11.273 -14.18 -6.238 1 98.62 83 SER A N 1
ATOM 646 C CA . SER A 1 83 ? 11.406 -14.859 -4.953 1 98.62 83 SER A CA 1
ATOM 647 C C . SER A 1 83 ? 12.859 -14.852 -4.48 1 98.62 83 SER A C 1
ATOM 649 O O . SER A 1 83 ? 13.125 -14.812 -3.275 1 98.62 83 SER A O 1
ATOM 651 N N . SER A 1 84 ? 13.711 -14.852 -5.414 1 98.12 84 SER A N 1
ATOM 652 C CA . SER A 1 84 ? 15.133 -14.922 -5.082 1 98.12 84 SER A CA 1
ATOM 653 C C . SER A 1 84 ? 15.672 -13.555 -4.68 1 98.12 84 SER A C 1
ATOM 655 O O . SER A 1 84 ? 16.766 -13.453 -4.113 1 98.12 84 SER A O 1
ATOM 657 N N . HIS A 1 85 ? 14.961 -12.5 -4.98 1 97.44 85 HIS A N 1
ATOM 658 C CA . HIS A 1 85 ? 15.398 -11.125 -4.73 1 97.44 85 HIS A CA 1
ATOM 659 C C . HIS A 1 85 ? 15.117 -10.711 -3.291 1 97.44 85 HIS A C 1
ATOM 661 O O . HIS A 1 85 ? 14.148 -11.172 -2.688 1 97.44 85 HIS A O 1
ATOM 667 N N . GLN A 1 86 ? 15.922 -9.852 -2.783 1 97 86 GLN A N 1
ATOM 668 C CA . GLN A 1 86 ? 15.859 -9.445 -1.383 1 97 86 GLN A CA 1
ATOM 669 C C . GLN A 1 86 ? 14.555 -8.734 -1.07 1 97 86 GLN A C 1
ATOM 671 O O . GLN A 1 86 ? 14.016 -8.852 0.035 1 97 86 GLN A O 1
ATOM 676 N N . HIS A 1 87 ? 14.047 -8.078 -1.956 1 95.81 87 HIS A N 1
ATOM 677 C CA . HIS A 1 87 ? 12.805 -7.34 -1.738 1 95.81 87 HIS A CA 1
ATOM 678 C C . HIS A 1 87 ? 11.648 -7.984 -2.486 1 95.81 87 HIS A C 1
ATOM 680 O O . HIS A 1 87 ? 10.539 -8.094 -1.952 1 95.81 87 HIS A O 1
ATOM 686 N N . GLY A 1 88 ? 11.891 -8.492 -3.629 1 97.62 88 GLY A N 1
ATOM 687 C CA . GLY A 1 88 ? 10.859 -9.109 -4.445 1 97.62 88 GLY A CA 1
ATOM 688 C C . GLY A 1 88 ? 10.195 -10.305 -3.775 1 97.62 88 GLY A C 1
ATOM 689 O O . GLY A 1 88 ? 9.031 -10.594 -4.031 1 97.62 88 GLY A O 1
ATOM 690 N N . ASN A 1 89 ? 10.898 -10.914 -2.912 1 98.31 89 ASN A N 1
ATOM 691 C CA . ASN A 1 89 ? 10.359 -12.125 -2.301 1 98.31 89 ASN A CA 1
ATOM 692 C C . ASN A 1 89 ? 9.156 -11.82 -1.419 1 98.31 89 ASN A C 1
ATOM 694 O O . ASN A 1 89 ? 8.258 -12.656 -1.28 1 98.31 89 ASN A O 1
ATOM 698 N N . PHE A 1 90 ? 9.109 -10.602 -0.884 1 97.88 90 PHE A N 1
ATOM 699 C CA . PHE A 1 90 ? 7.988 -10.211 -0.038 1 97.88 90 PHE A CA 1
ATOM 700 C C . PHE A 1 90 ? 6.711 -10.078 -0.859 1 97.88 90 PHE A C 1
ATOM 702 O O . PHE A 1 90 ? 5.621 -10.406 -0.383 1 97.88 90 PHE A O 1
ATOM 709 N N . VAL A 1 91 ? 6.855 -9.602 -2.039 1 98.31 91 VAL A N 1
ATOM 710 C CA . VAL A 1 91 ? 5.711 -9.469 -2.932 1 98.31 91 VAL A CA 1
ATOM 711 C C . VAL A 1 91 ? 5.164 -10.852 -3.285 1 98.31 91 VAL A C 1
ATOM 713 O O . VAL A 1 91 ? 3.951 -11.07 -3.268 1 98.31 91 VAL A O 1
ATOM 716 N N . VAL A 1 92 ? 6.055 -11.766 -3.557 1 98.69 92 VAL A N 1
ATOM 717 C CA . VAL A 1 92 ? 5.652 -13.125 -3.914 1 98.69 92 VAL A CA 1
ATOM 718 C C . VAL A 1 92 ? 4.961 -13.789 -2.727 1 98.69 92 VAL A C 1
ATOM 720 O O . VAL A 1 92 ? 3.955 -14.477 -2.896 1 98.69 92 VAL A O 1
ATOM 723 N N . GLN A 1 93 ? 5.504 -13.578 -1.52 1 98.5 93 GLN A N 1
ATOM 724 C CA . GLN A 1 93 ? 4.855 -14.094 -0.322 1 98.5 93 GLN A CA 1
ATOM 725 C C . GLN A 1 93 ? 3.43 -13.57 -0.192 1 98.5 93 GLN A C 1
ATOM 727 O O . GLN A 1 93 ? 2.502 -14.336 0.078 1 98.5 93 GLN A O 1
ATOM 732 N N . ALA A 1 94 ? 3.271 -12.281 -0.4 1 98.31 94 ALA A N 1
ATOM 733 C CA . ALA A 1 94 ? 1.939 -11.68 -0.352 1 98.31 94 ALA A CA 1
ATOM 734 C C . ALA A 1 94 ? 1.034 -12.273 -1.429 1 98.31 94 ALA A C 1
ATOM 736 O O . ALA A 1 94 ? -0.132 -12.578 -1.169 1 98.31 94 ALA A O 1
ATOM 737 N N . LEU A 1 95 ? 1.552 -12.406 -2.613 1 98.56 95 LEU A N 1
ATOM 738 C CA . LEU A 1 95 ? 0.812 -12.977 -3.732 1 98.56 95 LEU A CA 1
ATOM 739 C C . LEU A 1 95 ? 0.282 -14.367 -3.377 1 98.56 95 LEU A C 1
ATOM 741 O O . LEU A 1 95 ? -0.907 -14.641 -3.551 1 98.56 95 LEU A O 1
ATOM 745 N N . ILE A 1 96 ? 1.154 -15.18 -2.832 1 98.31 96 ILE A N 1
ATOM 746 C CA . ILE A 1 96 ? 0.799 -16.547 -2.494 1 98.31 96 ILE A CA 1
ATOM 747 C C . ILE A 1 96 ? -0.252 -16.547 -1.386 1 98.31 96 ILE A C 1
ATOM 749 O O . ILE A 1 96 ? -1.221 -17.312 -1.442 1 98.31 96 ILE A O 1
ATOM 753 N N . SER A 1 97 ? -0.065 -15.727 -0.462 1 97.56 97 SER A N 1
ATOM 754 C CA . SER A 1 97 ? -0.949 -15.68 0.697 1 97.56 97 SER A CA 1
ATOM 755 C C . SER A 1 97 ? -2.361 -15.266 0.298 1 97.56 97 SER A C 1
ATOM 757 O O . SER A 1 97 ? -3.336 -15.672 0.931 1 97.56 97 SER A O 1
ATOM 759 N N . HIS A 1 98 ? -2.445 -14.539 -0.755 1 96.38 98 HIS A N 1
ATOM 760 C CA . HIS A 1 98 ? -3.76 -14.023 -1.123 1 96.38 98 HIS A CA 1
ATOM 761 C C . HIS A 1 98 ? -4.316 -14.758 -2.34 1 96.38 98 HIS A C 1
ATOM 763 O O . HIS A 1 98 ? -5.41 -14.438 -2.814 1 96.38 98 HIS A O 1
ATOM 769 N N . ALA A 1 99 ? -3.6 -15.648 -2.854 1 95.69 99 ALA A N 1
ATOM 770 C CA . ALA A 1 99 ? -4.133 -16.516 -3.902 1 95.69 99 ALA A CA 1
ATOM 771 C C . ALA A 1 99 ? -5.266 -17.391 -3.369 1 95.69 99 ALA A C 1
ATOM 773 O O . ALA A 1 99 ? -5.113 -18.062 -2.352 1 95.69 99 ALA A O 1
ATOM 774 N N . SER A 1 100 ? -6.379 -17.328 -3.965 1 91.75 100 SER A N 1
ATOM 775 C CA . SER A 1 100 ? -7.535 -18.062 -3.465 1 91.75 100 SER A CA 1
ATOM 776 C C . SER A 1 100 ? -8.047 -19.062 -4.5 1 91.75 100 SER A C 1
ATOM 778 O O . SER A 1 100 ? -8.945 -19.859 -4.219 1 91.75 100 SER A O 1
ATOM 780 N N . ASP A 1 101 ? -7.574 -19.031 -5.605 1 92.19 101 ASP A N 1
ATOM 781 C CA . ASP A 1 101 ? -7.961 -19.906 -6.715 1 92.19 101 ASP A CA 1
ATOM 782 C C . ASP A 1 101 ? -7.004 -21.078 -6.852 1 92.19 101 ASP A C 1
ATOM 784 O O . ASP A 1 101 ? -5.785 -20.906 -6.902 1 92.19 101 ASP A O 1
ATOM 788 N N . GLN A 1 102 ? -7.586 -22.25 -6.914 1 94 102 GLN A N 1
ATOM 789 C CA . GLN A 1 102 ? -6.785 -23.469 -7.004 1 94 102 GLN A CA 1
ATOM 790 C C . GLN A 1 102 ? -5.965 -23.484 -8.289 1 94 102 GLN A C 1
ATOM 792 O O . GLN A 1 102 ? -4.809 -23.906 -8.289 1 94 102 GLN A O 1
ATOM 797 N N . ASP A 1 103 ? -6.574 -23.094 -9.352 1 94.56 103 ASP A N 1
ATOM 798 C CA . ASP A 1 103 ? -5.871 -23.094 -10.633 1 94.56 103 ASP A CA 1
ATOM 799 C C . ASP A 1 103 ? -4.664 -22.156 -10.586 1 94.56 103 ASP A C 1
ATOM 801 O O . ASP A 1 103 ? -3.586 -22.5 -11.078 1 94.56 103 ASP A O 1
ATOM 805 N N . LEU A 1 104 ? -4.867 -21.031 -9.992 1 95.62 104 LEU A N 1
ATOM 806 C CA . LEU A 1 104 ? -3.779 -20.078 -9.836 1 95.62 104 LEU A CA 1
ATOM 807 C C . LEU A 1 104 ? -2.664 -20.656 -8.977 1 95.62 104 LEU A C 1
ATOM 809 O O . LEU A 1 104 ? -1.483 -20.516 -9.305 1 95.62 104 LEU A O 1
ATOM 813 N N . MET A 1 105 ? -3.041 -21.328 -7.898 1 95.88 105 MET A N 1
ATOM 814 C CA . MET A 1 105 ? -2.053 -21.906 -6.996 1 95.88 105 MET A CA 1
ATOM 815 C C . MET A 1 105 ? -1.258 -23.016 -7.691 1 95.88 105 MET A C 1
ATOM 817 O O . MET A 1 105 ? -0.065 -23.188 -7.43 1 95.88 105 MET A O 1
ATOM 821 N N . GLU A 1 106 ? -1.852 -23.75 -8.578 1 96.06 106 GLU A N 1
ATOM 822 C CA . GLU A 1 106 ? -1.151 -24.766 -9.344 1 96.06 106 GLU A CA 1
ATOM 823 C C . GLU A 1 106 ? -0.081 -24.156 -10.242 1 96.06 106 GLU A C 1
ATOM 825 O O . GLU A 1 106 ? 1.021 -24.688 -10.359 1 96.06 106 GLU A O 1
ATOM 830 N N . LEU A 1 107 ? -0.458 -23.031 -10.859 1 96.69 107 LEU A N 1
ATOM 831 C CA . LEU A 1 107 ? 0.504 -22.328 -11.703 1 96.69 107 LEU A CA 1
ATOM 832 C C . LEU A 1 107 ? 1.678 -21.812 -10.875 1 96.69 107 LEU A C 1
ATOM 834 O O . LEU A 1 107 ? 2.828 -21.875 -11.312 1 96.69 107 LEU A O 1
ATOM 838 N N . ILE A 1 108 ? 1.416 -21.328 -9.68 1 97.81 108 ILE A N 1
ATOM 839 C CA . ILE A 1 108 ? 2.455 -20.859 -8.773 1 97.81 108 ILE A CA 1
ATOM 840 C C . ILE A 1 108 ? 3.35 -22.031 -8.359 1 97.81 108 ILE A C 1
ATOM 842 O O . ILE A 1 108 ? 4.578 -21.922 -8.398 1 97.81 108 ILE A O 1
ATOM 846 N N . TRP A 1 109 ? 2.783 -23.172 -8.062 1 96.38 109 TRP A N 1
ATOM 847 C CA . TRP A 1 109 ? 3.52 -24.359 -7.652 1 96.38 109 TRP A CA 1
ATOM 848 C C . TRP A 1 109 ? 4.414 -24.859 -8.781 1 96.38 109 TRP A C 1
ATOM 850 O O . TRP A 1 109 ? 5.559 -25.25 -8.547 1 96.38 109 TRP A O 1
ATOM 860 N N . ASP A 1 110 ? 3.879 -24.844 -9.93 1 96.62 110 ASP A N 1
ATOM 861 C CA . ASP A 1 110 ? 4.648 -25.297 -11.086 1 96.62 110 ASP A CA 1
ATOM 862 C C . ASP A 1 110 ? 5.945 -24.5 -11.227 1 96.62 110 ASP A C 1
ATOM 864 O O . ASP A 1 110 ? 6.973 -25.047 -11.641 1 96.62 110 ASP A O 1
ATOM 868 N N . GLU A 1 111 ? 5.895 -23.25 -10.875 1 97.19 111 GLU A N 1
ATOM 869 C CA . GLU A 1 111 ? 7.066 -22.406 -11.039 1 97.19 111 GLU A CA 1
ATOM 870 C C . GLU A 1 111 ? 7.992 -22.5 -9.828 1 97.19 111 GLU A C 1
ATOM 872 O O . GLU A 1 111 ? 9.219 -22.5 -9.977 1 97.19 111 GLU A O 1
ATOM 877 N N . LEU A 1 112 ? 7.438 -22.594 -8.641 1 97.94 112 LEU A N 1
ATOM 878 C CA . LEU A 1 112 ? 8.258 -22.422 -7.445 1 97.94 112 LEU A CA 1
ATOM 879 C C . LEU A 1 112 ? 8.531 -23.766 -6.773 1 97.94 112 LEU A C 1
ATOM 881 O O . LEU A 1 112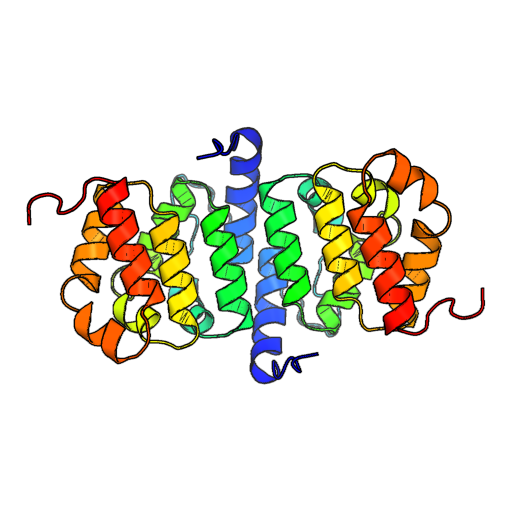 ? 9.531 -23.922 -6.078 1 97.94 112 LEU A O 1
ATOM 885 N N . GLY A 1 113 ? 7.656 -24.719 -6.926 1 96.25 113 GLY A N 1
ATOM 886 C CA . GLY A 1 113 ? 7.754 -26.016 -6.277 1 96.25 113 GLY A CA 1
ATOM 887 C C . GLY A 1 113 ? 9.102 -26.688 -6.484 1 96.25 113 GLY A C 1
ATOM 888 O O . GLY A 1 113 ? 9.789 -27.016 -5.52 1 96.25 113 GLY A O 1
ATOM 889 N N . PRO A 1 114 ? 9.5 -26.812 -7.73 1 96.81 114 PRO A N 1
ATOM 890 C CA . PRO A 1 114 ? 10.758 -27.5 -8.039 1 96.81 114 PRO A CA 1
ATOM 891 C C . PRO A 1 114 ? 11.977 -26.766 -7.484 1 96.81 114 PRO A C 1
ATOM 893 O O . PRO A 1 114 ? 13.055 -27.359 -7.352 1 96.81 114 PRO A O 1
ATOM 896 N N . ASN A 1 115 ? 11.844 -25.469 -7.145 1 95.88 115 ASN A N 1
ATOM 897 C CA . ASN A 1 115 ? 12.969 -24.656 -6.719 1 95.88 115 ASN A CA 1
ATOM 898 C C . ASN A 1 115 ? 12.891 -24.328 -5.234 1 95.88 115 ASN A C 1
ATOM 900 O O . ASN A 1 115 ? 13.625 -23.453 -4.75 1 95.88 115 ASN A O 1
ATOM 904 N N . MET A 1 116 ? 12.117 -24.953 -4.449 1 96.75 116 MET A N 1
ATOM 905 C CA . MET A 1 116 ? 11.859 -24.625 -3.051 1 96.75 116 MET A CA 1
ATOM 906 C C . MET A 1 116 ? 13.125 -24.781 -2.213 1 96.75 116 MET A C 1
ATOM 908 O O . MET A 1 116 ? 13.406 -23.953 -1.342 1 96.75 116 MET A O 1
ATOM 912 N N . GLU A 1 117 ? 13.867 -25.891 -2.479 1 96.25 117 GLU A N 1
ATOM 913 C CA . GLU A 1 117 ? 15.102 -26.109 -1.744 1 96.25 117 GLU A CA 1
ATOM 914 C C . GLU A 1 117 ? 16.109 -24.984 -1.994 1 96.25 117 GLU A C 1
ATOM 916 O O . GLU A 1 117 ? 16.75 -24.5 -1.062 1 96.25 117 GLU A O 1
ATOM 921 N N . GLY A 1 118 ? 16.234 -24.641 -3.23 1 97.69 118 GLY A N 1
ATOM 922 C CA . GLY A 1 118 ? 17.109 -23.531 -3.562 1 97.69 118 GLY A CA 1
ATOM 923 C C . GLY A 1 118 ? 16.703 -22.234 -2.885 1 97.69 118 GLY A C 1
ATOM 924 O O . GLY A 1 118 ? 17.562 -21.516 -2.352 1 97.69 118 GLY A O 1
ATOM 925 N N . LEU A 1 119 ? 15.461 -21.938 -2.863 1 98.06 119 LEU A N 1
ATOM 926 C CA . LEU A 1 119 ? 14.953 -20.734 -2.215 1 98.06 119 LEU A CA 1
ATOM 927 C C . LEU A 1 119 ? 15.242 -20.75 -0.719 1 98.06 119 LEU A C 1
ATOM 929 O O . LEU A 1 119 ? 15.648 -19.734 -0.145 1 98.06 119 LEU A O 1
ATOM 933 N N . PHE A 1 120 ? 15.07 -21.891 -0.148 1 97.38 120 PHE A N 1
ATOM 934 C CA . PHE A 1 120 ? 15.344 -22.047 1.274 1 97.38 120 PHE A CA 1
ATOM 935 C C . PHE A 1 120 ? 16.812 -21.781 1.574 1 97.38 120 PHE A C 1
ATOM 937 O O . PHE A 1 120 ? 17.141 -21.078 2.529 1 97.38 120 PHE A O 1
ATOM 944 N N . GLN A 1 121 ? 17.672 -22.297 0.75 1 97.31 121 GLN A N 1
ATOM 945 C CA . GLN A 1 121 ? 19.109 -22.141 0.917 1 97.31 121 GLN A CA 1
ATOM 946 C C . GLN A 1 121 ? 19.531 -20.672 0.747 1 97.31 121 GLN A C 1
ATOM 948 O O . GLN A 1 121 ? 20.484 -20.219 1.373 1 97.31 121 GLN A O 1
ATOM 953 N N . MET A 1 122 ? 18.828 -19.984 -0.031 1 97 122 MET A N 1
ATOM 954 C CA . MET A 1 122 ? 19.109 -18.578 -0.277 1 97 122 MET A CA 1
ATOM 955 C C . MET A 1 122 ? 18.578 -17.703 0.853 1 97 122 MET A C 1
ATOM 957 O O . MET A 1 122 ? 18.703 -16.484 0.817 1 97 122 MET A O 1
ATOM 961 N N . GLY A 1 123 ? 17.828 -18.297 1.745 1 97.75 123 GLY A N 1
ATOM 962 C CA . GLY A 1 123 ? 17.281 -17.547 2.867 1 97.75 123 GLY A CA 1
ATOM 963 C C . GLY A 1 123 ? 15.891 -17 2.598 1 97.75 123 GLY A C 1
ATOM 964 O O . GLY A 1 123 ? 15.445 -16.062 3.27 1 97.75 123 GLY A O 1
ATOM 965 N N . ARG A 1 124 ? 15.281 -17.516 1.619 1 98.19 124 ARG A N 1
ATOM 966 C CA . ARG A 1 124 ? 13.938 -17.062 1.288 1 98.19 124 ARG A CA 1
ATOM 967 C C . ARG A 1 124 ? 12.891 -17.984 1.901 1 98.19 124 ARG A C 1
ATOM 969 O O . ARG A 1 124 ? 11.969 -18.438 1.214 1 98.19 124 ARG A O 1
ATOM 976 N N . SER A 1 125 ? 13.008 -18.234 3.139 1 98.12 125 SER A N 1
ATOM 977 C CA . SER A 1 125 ? 12.156 -19.188 3.848 1 98.12 125 SER A CA 1
ATOM 978 C C . SER A 1 125 ? 10.711 -18.703 3.887 1 98.12 125 SER A C 1
ATOM 980 O O . SER A 1 125 ? 9.781 -19.516 3.973 1 98.12 125 SER A O 1
ATOM 982 N N . GLY A 1 126 ? 10.484 -17.391 3.836 1 98.31 126 GLY A N 1
ATOM 983 C CA . GLY A 1 126 ? 9.133 -16.859 3.795 1 98.31 126 GLY A CA 1
ATOM 984 C C . GLY A 1 126 ? 8.344 -17.328 2.584 1 98.31 126 GLY A C 1
ATOM 985 O O . GLY A 1 126 ? 7.168 -17.672 2.699 1 98.31 126 GLY A O 1
ATOM 986 N N . VAL A 1 127 ? 9 -17.359 1.482 1 98.5 127 VAL A N 1
ATOM 987 C CA . VAL A 1 127 ? 8.359 -17.828 0.26 1 98.5 127 VAL A CA 1
ATOM 988 C C . VAL A 1 127 ? 7.988 -19.297 0.408 1 98.5 127 VAL A C 1
ATOM 990 O O . VAL A 1 127 ? 6.863 -19.703 0.094 1 98.5 127 VAL A O 1
ATOM 993 N N . VAL A 1 128 ? 8.898 -20.062 0.928 1 98.19 128 VAL A N 1
ATOM 994 C CA . VAL A 1 128 ? 8.688 -21.5 1.114 1 98.19 128 VAL A CA 1
ATOM 995 C C . VAL A 1 128 ? 7.516 -21.734 2.066 1 98.19 128 VAL A C 1
ATOM 997 O O . VAL A 1 128 ? 6.617 -22.531 1.773 1 98.19 128 VAL A O 1
ATOM 1000 N N . ALA A 1 129 ? 7.535 -21.031 3.129 1 98.19 129 ALA A N 1
ATOM 1001 C CA . ALA A 1 129 ? 6.477 -21.156 4.125 1 98.19 129 ALA A CA 1
ATOM 1002 C C . ALA A 1 129 ? 5.117 -20.781 3.533 1 98.19 129 ALA A C 1
ATOM 1004 O O . ALA A 1 129 ? 4.125 -21.469 3.764 1 98.19 129 ALA A O 1
ATOM 1005 N N . SER A 1 130 ? 5.066 -19.719 2.785 1 98.12 130 SER A N 1
ATOM 1006 C CA . SER A 1 130 ? 3.807 -19.297 2.186 1 98.12 130 SER A CA 1
ATOM 1007 C C . SER A 1 130 ? 3.303 -20.312 1.17 1 98.12 130 SER A C 1
ATOM 1009 O O . SER A 1 130 ? 2.098 -20.547 1.072 1 98.12 130 SER A O 1
ATOM 1011 N N . LEU A 1 131 ? 4.207 -20.906 0.432 1 97.38 131 LEU A N 1
ATOM 1012 C CA . LEU A 1 131 ? 3.854 -21.906 -0.559 1 97.38 131 LEU A CA 1
ATOM 1013 C C . LEU A 1 131 ? 3.234 -23.141 0.109 1 97.38 131 LEU A C 1
ATOM 1015 O O . LEU A 1 131 ? 2.17 -23.594 -0.304 1 97.38 131 LEU A O 1
ATOM 1019 N N . ILE A 1 132 ? 3.873 -23.609 1.136 1 96.19 132 ILE A N 1
ATOM 1020 C CA . ILE A 1 132 ? 3.396 -24.781 1.854 1 96.19 132 ILE A CA 1
ATOM 1021 C C . ILE A 1 132 ? 2.033 -24.5 2.477 1 96.19 132 ILE A C 1
ATOM 1023 O O . ILE A 1 132 ? 1.103 -25.297 2.352 1 96.19 132 ILE A O 1
ATOM 1027 N N . ALA A 1 133 ? 1.879 -23.359 3.072 1 96.62 133 ALA A N 1
ATOM 1028 C CA . ALA A 1 133 ? 0.622 -22.984 3.707 1 96.62 133 ALA A CA 1
ATOM 1029 C C . ALA A 1 133 ? -0.503 -22.875 2.68 1 96.62 133 ALA A C 1
ATOM 1031 O O . ALA A 1 133 ? -1.63 -23.312 2.941 1 96.62 133 ALA A O 1
ATOM 1032 N N . ALA A 1 134 ? -0.234 -22.312 1.602 1 96.19 134 ALA A N 1
ATOM 1033 C CA . ALA A 1 134 ? -1.253 -22.141 0.568 1 96.19 134 ALA A CA 1
ATOM 1034 C C . ALA A 1 134 ? -1.672 -23.5 -0.012 1 96.19 134 ALA A C 1
ATOM 1036 O O . ALA A 1 134 ? -2.846 -23.703 -0.326 1 96.19 134 ALA A O 1
ATOM 1037 N N . CYS A 1 135 ? -0.711 -24.375 -0.228 1 93.94 135 CYS A N 1
ATOM 1038 C CA . CYS A 1 135 ? -1.036 -25.719 -0.716 1 93.94 135 CYS A CA 1
ATOM 1039 C C . CYS A 1 135 ? -1.972 -26.438 0.247 1 93.94 135 CYS A C 1
ATOM 1041 O O . CYS A 1 135 ? -2.887 -27.141 -0.181 1 93.94 135 CYS A O 1
ATOM 1043 N N . GLU A 1 136 ? -1.707 -26.266 1.519 1 92.75 136 GLU A N 1
ATOM 1044 C CA . GLU A 1 136 ? -2.578 -26.859 2.527 1 92.75 136 GLU A CA 1
ATOM 1045 C C . GLU A 1 136 ? -3.965 -26.234 2.504 1 92.75 136 GLU A C 1
ATOM 1047 O O . GLU A 1 136 ? -4.977 -26.938 2.553 1 92.75 136 GLU A O 1
ATOM 1052 N N . ARG A 1 137 ? -4.035 -24.984 2.365 1 93.25 137 ARG A N 1
ATOM 1053 C CA . ARG A 1 137 ? -5.273 -24.219 2.398 1 93.25 137 ARG A CA 1
ATOM 1054 C C . ARG A 1 137 ? -6.152 -24.547 1.196 1 93.25 137 ARG A C 1
ATOM 1056 O O . ARG A 1 137 ? -7.375 -24.656 1.325 1 93.25 137 ARG A O 1
ATOM 1063 N N . LEU A 1 138 ? -5.531 -24.688 0.045 1 91.81 138 LEU A N 1
ATOM 1064 C CA . LEU A 1 138 ? -6.285 -24.828 -1.194 1 91.81 138 LEU A CA 1
ATOM 1065 C C . LEU A 1 138 ? -6.25 -26.266 -1.689 1 91.81 138 LEU A C 1
ATOM 1067 O O . LEU A 1 138 ? -6.715 -26.562 -2.793 1 91.81 138 LEU A O 1
ATOM 1071 N N . HIS A 1 139 ? -5.691 -27.156 -0.859 1 87.44 139 HIS A N 1
ATOM 1072 C CA . HIS A 1 139 ? -5.652 -28.578 -1.171 1 87.44 139 HIS A CA 1
ATOM 1073 C C . HIS A 1 139 ? -4.949 -28.828 -2.5 1 87.44 139 HIS A C 1
ATOM 1075 O O . HIS A 1 139 ? -5.473 -29.547 -3.357 1 87.44 139 HIS A O 1
ATOM 1081 N N . VAL A 1 140 ? -3.938 -28.047 -2.65 1 80.44 140 VAL A N 1
ATOM 1082 C CA . VAL A 1 140 ? -3.066 -28.266 -3.799 1 80.44 140 VAL A CA 1
ATOM 1083 C C . VAL A 1 140 ? -1.935 -29.219 -3.418 1 80.44 140 VAL A C 1
ATOM 1085 O O . VAL A 1 140 ? -1.33 -29.078 -2.352 1 80.44 140 VAL A O 1
ATOM 1088 N N . ASN A 1 141 ? -1.63 -30.297 -4.184 1 69.06 141 ASN A N 1
ATOM 1089 C CA . ASN A 1 141 ? -0.555 -31.266 -4.035 1 69.06 141 ASN A CA 1
ATOM 1090 C C . ASN A 1 141 ? -0.735 -32.125 -2.781 1 69.06 141 ASN A C 1
ATOM 1092 O O . ASN A 1 141 ? 0.246 -32.531 -2.158 1 69.06 141 ASN A O 1
ATOM 1096 N N . GLU A 1 142 ? -1.926 -32.125 -2.145 1 61.72 142 GLU A N 1
ATOM 1097 C CA . GLU A 1 142 ? -2.158 -33 -1.014 1 61.72 142 GLU A CA 1
ATOM 1098 C C . GLU A 1 142 ? -1.681 -34.406 -1.323 1 61.72 142 GLU A C 1
ATOM 1100 O O . GLU A 1 142 ? -1.325 -35.188 -0.415 1 61.72 142 GLU A O 1
ATOM 1105 N N . HIS A 1 143 ? -1.646 -34.781 -2.547 1 50.19 143 HIS A N 1
ATOM 1106 C CA . HIS A 1 143 ? -1.366 -36.188 -2.826 1 50.19 143 HIS A CA 1
ATOM 1107 C C . HIS A 1 143 ? 0.06 -36.375 -3.334 1 50.19 143 HIS A C 1
ATOM 1109 O O . HIS A 1 143 ? 0.491 -37.5 -3.582 1 50.19 143 HIS A O 1
ATOM 1115 N N . LYS A 1 144 ? 0.807 -35.375 -3.361 1 46.94 144 LYS A N 1
ATOM 1116 C CA . LYS A 1 144 ? 2.123 -35.688 -3.912 1 46.94 144 LYS A CA 1
ATOM 1117 C C . LYS A 1 144 ? 3.143 -35.938 -2.801 1 46.94 144 LYS A C 1
ATOM 1119 O O . LYS A 1 144 ? 3.123 -35.219 -1.781 1 46.94 144 LYS A O 1
ATOM 1124 N N . THR B 1 1 ? 13.922 4.742 13.305 1 21.78 1 THR B N 1
ATOM 1125 C CA . THR B 1 1 ? 14.773 5.75 12.672 1 21.78 1 THR B CA 1
ATOM 1126 C C . THR B 1 1 ? 15.523 5.152 11.484 1 21.78 1 THR B C 1
ATOM 1128 O O . THR B 1 1 ? 16.516 5.727 11.023 1 21.78 1 THR B O 1
ATOM 1131 N N . THR B 1 2 ? 15.469 3.916 11.227 1 25.03 2 THR B N 1
ATOM 1132 C CA . THR B 1 2 ? 16.109 3.334 10.047 1 25.03 2 THR B CA 1
ATOM 1133 C C . THR B 1 2 ? 15.922 4.234 8.828 1 25.03 2 THR B C 1
ATOM 1135 O O . THR B 1 2 ? 14.789 4.582 8.477 1 25.03 2 THR B O 1
ATOM 1138 N N . LEU B 1 3 ? 16.984 5.078 8.609 1 26.89 3 LEU B N 1
ATOM 1139 C CA . LEU B 1 3 ? 17.281 6.047 7.562 1 26.89 3 LEU B CA 1
ATOM 1140 C C . LEU B 1 3 ? 16.812 5.535 6.199 1 26.89 3 LEU B C 1
ATOM 1142 O O . LEU B 1 3 ? 17.125 4.406 5.82 1 26.89 3 LEU B O 1
ATOM 1146 N N . ARG B 1 4 ? 15.766 6.059 5.738 1 31.94 4 ARG B N 1
ATOM 1147 C CA . ARG B 1 4 ? 15.188 5.93 4.402 1 31.94 4 ARG B CA 1
ATOM 1148 C C . ARG B 1 4 ? 16.266 6.09 3.33 1 31.94 4 ARG B C 1
ATOM 1150 O O . ARG B 1 4 ? 16.719 7.203 3.064 1 31.94 4 ARG B O 1
ATOM 1157 N N . VAL B 1 5 ? 17.328 5.453 3.471 1 32.19 5 VAL B N 1
ATOM 1158 C CA . VAL B 1 5 ? 18.359 5.395 2.43 1 32.19 5 VAL B CA 1
ATOM 1159 C C . VAL B 1 5 ? 17.688 5.367 1.055 1 32.19 5 VAL B C 1
ATOM 1161 O O . VAL B 1 5 ? 18.203 4.766 0.116 1 32.19 5 VAL B O 1
ATOM 1164 N N . LEU B 1 6 ? 16.469 5.812 0.97 1 39.31 6 LEU B N 1
ATOM 1165 C CA . LEU B 1 6 ? 15.664 5.668 -0.244 1 39.31 6 LEU B CA 1
ATOM 1166 C C . LEU B 1 6 ? 16.172 6.605 -1.337 1 39.31 6 LEU B C 1
ATOM 1168 O O . LEU B 1 6 ? 15.461 7.531 -1.738 1 39.31 6 LEU B O 1
ATOM 1172 N N . ALA B 1 7 ? 17.359 6.953 -1.281 1 42.78 7 ALA B N 1
ATOM 1173 C CA . ALA B 1 7 ? 17.766 7.914 -2.305 1 42.78 7 ALA B CA 1
ATOM 1174 C C . ALA B 1 7 ? 17.266 7.488 -3.684 1 42.78 7 ALA B C 1
ATOM 1176 O O . ALA B 1 7 ? 16.688 8.297 -4.414 1 42.78 7 ALA B O 1
ATOM 1177 N N . GLY B 1 8 ? 17.734 6.445 -4.27 1 47.75 8 GLY B N 1
ATOM 1178 C CA . GLY B 1 8 ? 17.484 6.043 -5.645 1 47.75 8 GLY B CA 1
ATOM 1179 C C . GLY B 1 8 ? 16.031 5.738 -5.93 1 47.75 8 GLY B C 1
ATOM 1180 O O . GLY B 1 8 ? 15.539 6.008 -7.027 1 47.75 8 GLY B O 1
ATOM 1181 N N . ASN B 1 9 ? 15.211 5.387 -4.793 1 64.62 9 ASN B N 1
ATOM 1182 C CA . ASN B 1 9 ? 13.844 4.898 -4.918 1 64.62 9 ASN B CA 1
ATOM 1183 C C . ASN B 1 9 ? 12.836 6.035 -4.828 1 64.62 9 ASN B C 1
ATOM 1185 O O . ASN B 1 9 ? 11.688 5.895 -5.266 1 64.62 9 ASN B O 1
ATOM 1189 N N . ASP B 1 10 ? 13.43 7.164 -4.527 1 75.88 10 ASP B N 1
ATOM 1190 C CA . ASP B 1 10 ? 12.508 8.281 -4.34 1 75.88 10 ASP B CA 1
ATOM 1191 C C . ASP B 1 10 ? 11.961 8.773 -5.68 1 75.88 10 ASP B C 1
ATOM 1193 O O . ASP B 1 10 ? 10.773 9.078 -5.797 1 75.88 10 ASP B O 1
ATOM 1197 N N . GLU B 1 11 ? 12.867 8.805 -6.645 1 75.75 11 GLU B N 1
ATOM 1198 C CA . GLU B 1 11 ? 12.43 9.305 -7.945 1 75.75 11 GLU B CA 1
ATOM 1199 C C . GLU B 1 11 ? 11.344 8.422 -8.539 1 75.75 11 GLU B C 1
ATOM 1201 O O . GLU B 1 11 ? 10.367 8.922 -9.102 1 75.75 11 GLU B O 1
ATOM 1206 N N . MET B 1 12 ? 11.555 7.23 -8.352 1 74.19 12 MET B N 1
ATOM 1207 C CA . MET B 1 12 ? 10.57 6.281 -8.875 1 74.19 12 MET B CA 1
ATOM 1208 C C . MET B 1 12 ? 9.242 6.426 -8.148 1 74.19 12 MET B C 1
ATOM 1210 O O . MET B 1 12 ? 8.188 6.469 -8.781 1 74.19 12 MET B O 1
ATOM 1214 N N . LEU B 1 13 ? 9.281 6.605 -6.934 1 79.44 13 LEU B N 1
ATOM 1215 C CA . LEU B 1 13 ? 8.07 6.73 -6.137 1 79.44 13 LEU B CA 1
ATOM 1216 C C . LEU B 1 13 ? 7.352 8.039 -6.441 1 79.44 13 LEU B C 1
ATOM 1218 O O . LEU B 1 13 ? 6.117 8.086 -6.461 1 79.44 13 LEU B O 1
ATOM 1222 N N . LEU B 1 14 ? 8.141 9.031 -6.664 1 80.62 14 LEU B N 1
ATOM 1223 C CA . LEU B 1 14 ? 7.566 10.328 -7.02 1 80.62 14 LEU B CA 1
ATOM 1224 C C . LEU B 1 14 ? 6.793 10.242 -8.328 1 80.62 14 LEU B C 1
ATOM 1226 O O . LEU B 1 14 ? 5.852 11 -8.555 1 80.62 14 LEU B O 1
ATOM 1230 N N . ASP B 1 15 ? 7.188 9.32 -9.133 1 76.5 15 ASP B N 1
ATOM 1231 C CA . ASP B 1 15 ? 6.539 9.141 -10.43 1 76.5 15 ASP B CA 1
ATOM 1232 C C . ASP B 1 15 ? 5.336 8.203 -10.32 1 76.5 15 ASP B C 1
ATOM 1234 O O . ASP B 1 15 ? 4.289 8.453 -10.922 1 76.5 15 ASP B O 1
ATOM 1238 N N . VAL B 1 16 ? 5.465 7.258 -9.508 1 75.12 16 VAL B N 1
ATOM 1239 C CA . VAL B 1 16 ? 4.508 6.156 -9.516 1 75.12 16 VAL B CA 1
ATOM 1240 C C . VAL B 1 16 ? 3.328 6.492 -8.602 1 75.12 16 VAL B C 1
ATOM 1242 O O . VAL B 1 16 ? 2.172 6.25 -8.953 1 75.12 16 VAL B O 1
ATOM 1245 N N . ILE B 1 17 ? 3.566 7.121 -7.496 1 80.81 17 ILE B N 1
ATOM 1246 C CA . ILE B 1 17 ? 2.52 7.312 -6.5 1 80.81 17 ILE B CA 1
ATOM 1247 C C . ILE B 1 17 ? 1.476 8.289 -7.027 1 80.81 17 ILE B C 1
ATOM 1249 O O . ILE B 1 17 ? 0.273 8.031 -6.949 1 80.81 17 ILE B O 1
ATOM 1253 N N . PRO B 1 18 ? 1.937 9.414 -7.621 1 76 18 PRO B N 1
ATOM 1254 C CA . PRO B 1 18 ? 0.904 10.289 -8.172 1 76 18 PRO B CA 1
ATOM 1255 C C . PRO B 1 18 ? 0.027 9.594 -9.211 1 76 18 PRO B C 1
ATOM 1257 O O . PRO B 1 18 ? -1.187 9.82 -9.242 1 76 18 PRO B O 1
ATOM 1260 N N . ILE B 1 19 ? 0.608 8.82 -9.945 1 70.94 19 ILE B N 1
ATOM 1261 C CA . ILE B 1 19 ? -0.152 8.062 -10.93 1 70.94 19 ILE B CA 1
ATOM 1262 C C . ILE B 1 19 ? -1.116 7.113 -10.227 1 70.94 19 ILE B C 1
ATOM 1264 O O . ILE B 1 19 ? -2.285 7.008 -10.602 1 70.94 19 ILE B O 1
ATOM 1268 N N . LEU B 1 20 ? -0.655 6.551 -9.156 1 68.88 20 LEU B N 1
ATOM 1269 C CA . LEU B 1 20 ? -1.457 5.641 -8.352 1 68.88 20 LEU B CA 1
ATOM 1270 C C . LEU B 1 20 ? -2.652 6.363 -7.742 1 68.88 20 LEU B C 1
ATOM 1272 O O . LEU B 1 20 ? -3.734 5.785 -7.609 1 68.88 20 LEU B O 1
ATOM 1276 N N . LEU B 1 21 ? -2.455 7.625 -7.535 1 73.62 21 LEU B N 1
ATOM 1277 C CA . LEU B 1 21 ? -3.506 8.406 -6.898 1 73.62 21 LEU B CA 1
ATOM 1278 C C . LEU B 1 21 ? -4.414 9.055 -7.938 1 73.62 21 LEU B C 1
ATOM 1280 O O . LEU B 1 21 ? -5.266 9.883 -7.602 1 73.62 21 LEU B O 1
ATOM 1284 N N . GLY B 1 22 ? -4.238 8.68 -9.227 1 69.38 22 GLY B N 1
ATOM 1285 C CA . GLY B 1 22 ? -5.145 9.102 -10.273 1 69.38 22 GLY B CA 1
ATOM 1286 C C . GLY B 1 22 ? -4.684 10.359 -10.992 1 69.38 22 GLY B C 1
ATOM 1287 O O . GLY B 1 22 ? -5.461 10.992 -11.711 1 69.38 22 GLY B O 1
ATOM 1288 N N . CYS B 1 23 ? -3.514 10.68 -10.734 1 72.06 23 CYS B N 1
ATOM 1289 C CA . CYS B 1 23 ? -3.006 11.883 -11.391 1 72.06 23 CYS B CA 1
ATOM 1290 C C . CYS B 1 23 ? -2.471 11.562 -12.781 1 72.06 23 CYS B C 1
ATOM 1292 O O . CYS B 1 23 ? -1.797 10.547 -12.977 1 72.06 23 CYS B O 1
ATOM 1294 N N . LYS B 1 24 ? -2.977 12.102 -13.82 1 63.06 24 LYS B N 1
ATOM 1295 C CA . LYS B 1 24 ? -2.66 11.805 -15.219 1 63.06 24 LYS B CA 1
ATOM 1296 C C . LYS B 1 24 ? -1.412 12.555 -15.672 1 63.06 24 LYS B C 1
ATOM 1298 O O . LYS B 1 24 ? -0.655 12.062 -16.5 1 63.06 24 LYS B O 1
ATOM 1303 N N . ASN B 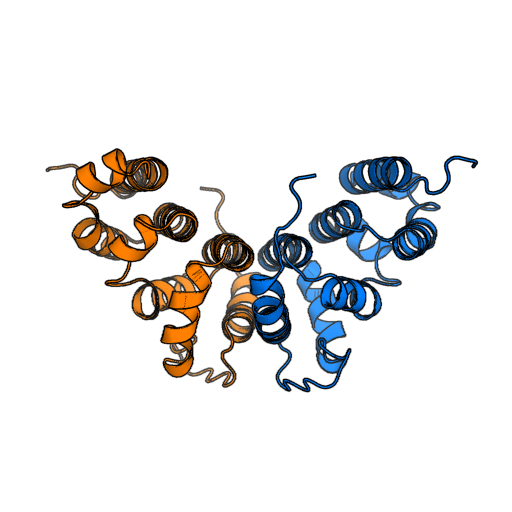1 25 ? -1.552 13.773 -15.422 1 57.53 25 ASN B N 1
ATOM 1304 C CA . ASN B 1 25 ? -0.51 14.602 -16.016 1 57.53 25 ASN B CA 1
ATOM 1305 C C . ASN B 1 25 ? 0.766 14.586 -15.188 1 57.53 25 ASN B C 1
ATOM 1307 O O . ASN B 1 25 ? 0.715 14.758 -13.969 1 57.53 25 ASN B O 1
ATOM 1311 N N . LYS B 1 26 ? 1.731 13.742 -15.664 1 53.19 26 LYS B N 1
ATOM 1312 C CA . LYS B 1 26 ? 3.053 13.945 -15.07 1 53.19 26 LYS B CA 1
ATOM 1313 C C . LYS B 1 26 ? 3.414 15.422 -15.023 1 53.19 26 LYS B C 1
ATOM 1315 O O . LYS B 1 26 ? 3.844 16 -16.031 1 53.19 26 LYS B O 1
ATOM 1320 N N . ASN B 1 27 ? 2.529 16.234 -14.75 1 48.56 27 ASN B N 1
ATOM 1321 C CA . ASN B 1 27 ? 3.098 17.578 -14.781 1 48.56 27 ASN B CA 1
ATOM 1322 C C . ASN B 1 27 ? 4.289 17.703 -13.836 1 48.56 27 ASN B C 1
ATOM 1324 O O . ASN B 1 27 ? 4.137 17.609 -12.617 1 48.56 27 ASN B O 1
ATOM 1328 N N . ASN B 1 28 ? 5.293 17.031 -14.414 1 49.59 28 ASN B N 1
ATOM 1329 C CA . ASN B 1 28 ? 6.645 17.031 -13.867 1 49.59 28 ASN B CA 1
ATOM 1330 C C . ASN B 1 28 ? 7.016 18.406 -13.305 1 49.59 28 ASN B C 1
ATOM 1332 O O . ASN B 1 28 ? 8.195 18.688 -13.078 1 49.59 28 ASN B O 1
ATOM 1336 N N . ALA B 1 29 ? 6.273 19.5 -13.547 1 46.41 29 ALA B N 1
ATOM 1337 C CA . ALA B 1 29 ? 6.965 20.625 -12.938 1 46.41 29 ALA B CA 1
ATOM 1338 C C . ALA B 1 29 ? 7.137 20.422 -11.438 1 46.41 29 ALA B C 1
ATOM 1340 O O . ALA B 1 29 ? 6.395 19.656 -10.82 1 46.41 29 ALA B O 1
ATOM 1341 N N . LYS B 1 30 ? 8.109 20.953 -11 1 54 30 LYS B N 1
ATOM 1342 C CA . LYS B 1 30 ? 8.656 20.984 -9.648 1 54 30 LYS B CA 1
ATOM 1343 C C . LYS B 1 30 ? 7.578 21.281 -8.617 1 54 30 LYS B C 1
ATOM 1345 O O . LYS B 1 30 ? 6.996 22.375 -8.633 1 54 30 LYS B O 1
ATOM 1350 N N . GLY B 1 31 ? 6.922 20.266 -7.934 1 61.75 31 GLY B N 1
ATOM 1351 C CA . GLY B 1 31 ? 6.148 20.547 -6.738 1 61.75 31 GLY B CA 1
ATOM 1352 C C . GLY B 1 31 ? 4.66 20.328 -6.922 1 61.75 31 GLY B C 1
ATOM 1353 O O . GLY B 1 31 ? 3.854 20.766 -6.102 1 61.75 31 GLY B O 1
ATOM 1354 N N . ASN B 1 32 ? 4.117 19.734 -8.125 1 82.12 32 ASN B N 1
ATOM 1355 C CA . ASN B 1 32 ? 2.682 19.516 -8.273 1 82.12 32 ASN B CA 1
ATOM 1356 C C . ASN B 1 32 ? 2.371 18.078 -8.664 1 82.12 32 ASN B C 1
ATOM 1358 O O . ASN B 1 32 ? 1.876 17.828 -9.766 1 82.12 32 ASN B O 1
ATOM 1362 N N . PHE B 1 33 ? 2.486 17.25 -7.68 1 83.69 33 PHE B N 1
ATOM 1363 C CA . PHE B 1 33 ? 2.352 15.82 -7.934 1 83.69 33 PHE B CA 1
ATOM 1364 C C . PHE B 1 33 ? 0.887 15.398 -7.887 1 83.69 33 PHE B C 1
ATOM 1366 O O . PHE B 1 33 ? 0.495 14.43 -8.531 1 83.69 33 PHE B O 1
ATOM 1373 N N . ILE B 1 34 ? 0.151 16.109 -7.113 1 86.19 34 ILE B N 1
ATOM 1374 C CA . ILE B 1 34 ? -1.245 15.742 -6.91 1 86.19 34 ILE B CA 1
ATOM 1375 C C . ILE B 1 34 ? -2.154 16.781 -7.566 1 86.19 34 ILE B C 1
ATOM 1377 O O . ILE B 1 34 ? -2.209 17.922 -7.133 1 86.19 34 ILE B O 1
ATOM 1381 N N . GLU B 1 35 ? -2.805 16.312 -8.531 1 84.44 35 GLU B N 1
ATOM 1382 C CA . GLU B 1 35 ? -3.75 17.188 -9.203 1 84.44 35 GLU B CA 1
ATOM 1383 C C . GLU B 1 35 ? -4.922 17.547 -8.289 1 84.44 35 GLU B C 1
ATOM 1385 O O . GLU B 1 35 ? -5.48 16.672 -7.625 1 84.44 35 GLU B O 1
ATOM 1390 N N . SER B 1 36 ? -5.32 18.797 -8.336 1 86.69 36 SER B N 1
ATOM 1391 C CA . SER B 1 36 ? -6.395 19.281 -7.473 1 86.69 36 SER B CA 1
ATOM 1392 C C . SER B 1 36 ? -7.719 18.609 -7.809 1 86.69 36 SER B C 1
ATOM 1394 O O . SER B 1 36 ? -8.586 18.453 -6.945 1 86.69 36 SER B O 1
ATOM 1396 N N . THR B 1 37 ? -7.871 18.141 -8.992 1 83.31 37 THR B N 1
ATOM 1397 C CA . THR B 1 37 ? -9.133 17.578 -9.469 1 83.31 37 THR B CA 1
ATOM 1398 C C . THR B 1 37 ? -9.406 16.219 -8.82 1 83.31 37 THR B C 1
ATOM 1400 O O . THR B 1 37 ? -10.555 15.789 -8.742 1 83.31 37 THR B O 1
ATOM 1403 N N . VAL B 1 38 ? -8.414 15.648 -8.289 1 81.88 38 VAL B N 1
ATOM 1404 C CA . VAL B 1 38 ? -8.617 14.305 -7.762 1 81.88 38 VAL B CA 1
ATOM 1405 C C . VAL B 1 38 ? -8.82 14.367 -6.25 1 81.88 38 VAL B C 1
ATOM 1407 O O . VAL B 1 38 ? -9.234 13.383 -5.633 1 81.88 38 VAL B O 1
ATOM 1410 N N . VAL B 1 39 ? -8.586 15.453 -5.613 1 87.56 39 VAL B N 1
ATOM 1411 C CA . VAL B 1 39 ? -8.508 15.609 -4.164 1 87.56 39 VAL B CA 1
ATOM 1412 C C . VAL B 1 39 ? -9.852 15.273 -3.533 1 87.56 39 VAL B C 1
ATOM 1414 O O . VAL B 1 39 ? -9.922 14.516 -2.561 1 87.56 39 VAL B O 1
ATOM 1417 N N . PRO B 1 40 ? -10.992 15.766 -4.109 1 87.56 40 PRO B N 1
ATOM 1418 C CA . PRO B 1 40 ? -12.273 15.422 -3.49 1 87.56 40 PRO B CA 1
ATOM 1419 C C . PRO B 1 40 ? -12.539 13.922 -3.477 1 87.56 40 PRO B C 1
ATOM 1421 O O . PRO B 1 40 ? -13 13.375 -2.467 1 87.56 40 PRO B O 1
ATOM 1424 N N . GLU B 1 41 ? -12.242 13.297 -4.492 1 83.75 41 GLU B N 1
ATOM 1425 C CA . GLU B 1 41 ? -12.438 11.852 -4.562 1 83.75 41 GLU B CA 1
ATOM 1426 C C . GLU B 1 41 ? -11.508 11.125 -3.598 1 83.75 41 GLU B C 1
ATOM 1428 O O . GLU B 1 41 ? -11.906 10.148 -2.957 1 83.75 41 GLU B O 1
ATOM 1433 N N . LEU B 1 42 ? -10.328 11.578 -3.488 1 88 42 LEU B N 1
ATOM 1434 C CA . LEU B 1 42 ? -9.375 10.969 -2.564 1 88 42 LEU B CA 1
ATOM 1435 C C . LEU B 1 42 ? -9.883 11.047 -1.129 1 88 42 LEU B C 1
ATOM 1437 O O . LEU B 1 42 ? -9.812 10.07 -0.384 1 88 42 LEU B O 1
ATOM 1441 N N . LYS B 1 43 ? -10.422 12.141 -0.79 1 90.12 43 LYS B N 1
ATOM 1442 C CA . LYS B 1 43 ? -10.93 12.336 0.563 1 90.12 43 LYS B CA 1
ATOM 1443 C C . LYS B 1 43 ? -12.047 11.352 0.88 1 90.12 43 LYS B C 1
ATOM 1445 O O . LYS B 1 43 ? -12.133 10.836 1.998 1 90.12 43 LYS B O 1
ATOM 1450 N N . ASN B 1 44 ? -12.836 11.078 -0.114 1 89.81 44 ASN B N 1
ATOM 1451 C CA . ASN B 1 44 ? -13.906 10.102 0.066 1 89.81 44 ASN B CA 1
ATOM 1452 C C . ASN B 1 44 ? -13.359 8.68 0.142 1 89.81 44 ASN B C 1
ATOM 1454 O O . ASN B 1 44 ? -13.828 7.875 0.944 1 89.81 44 ASN B O 1
ATOM 1458 N N . LEU B 1 45 ? -12.383 8.438 -0.557 1 88.38 45 LEU B N 1
ATOM 1459 C CA . LEU B 1 45 ? -11.82 7.094 -0.636 1 88.38 45 LEU B CA 1
ATOM 1460 C C . LEU B 1 45 ? -11.055 6.746 0.639 1 88.38 45 LEU B C 1
ATOM 1462 O O . LEU B 1 45 ? -10.93 5.57 0.991 1 88.38 45 LEU B O 1
ATOM 1466 N N . LEU B 1 46 ? -10.57 7.703 1.335 1 93.38 46 LEU B N 1
ATOM 1467 C CA . LEU B 1 46 ? -9.844 7.484 2.578 1 93.38 46 LEU B CA 1
ATOM 1468 C C . LEU B 1 46 ? -10.734 6.836 3.629 1 93.38 46 LEU B C 1
ATOM 1470 O O . LEU B 1 46 ? -10.242 6.297 4.621 1 93.38 46 LEU B O 1
ATOM 1474 N N . LYS B 1 47 ? -12.008 6.902 3.365 1 92.75 47 LYS B N 1
ATOM 1475 C CA . LYS B 1 47 ? -12.984 6.363 4.309 1 92.75 47 LYS B CA 1
ATOM 1476 C C . LYS B 1 47 ? -13.398 4.949 3.918 1 92.75 47 LYS B C 1
ATOM 1478 O O . LYS B 1 47 ? -14.172 4.305 4.629 1 92.75 47 LYS B O 1
ATOM 1483 N N . GLU B 1 48 ? -12.852 4.453 2.854 1 89.19 48 GLU B N 1
ATOM 1484 C CA . GLU B 1 48 ? -13.094 3.082 2.408 1 89.19 48 GLU B CA 1
ATOM 1485 C C . GLU B 1 48 ? -12.008 2.139 2.92 1 89.19 48 GLU B C 1
ATOM 1487 O O . GLU B 1 48 ? -10.828 2.482 2.914 1 89.19 48 GLU B O 1
ATOM 1492 N N . PRO B 1 49 ? -12.391 0.968 3.355 1 90.62 49 PRO B N 1
ATOM 1493 C CA . PRO B 1 49 ? -11.453 0.068 4.031 1 90.62 49 PRO B CA 1
ATOM 1494 C C . PRO B 1 49 ? -10.227 -0.263 3.174 1 90.62 49 PRO B C 1
ATOM 1496 O O . PRO B 1 49 ? -9.094 -0.145 3.641 1 90.62 49 PRO B O 1
ATOM 1499 N N . GLY B 1 50 ? -10.445 -0.771 1.97 1 87.56 50 GLY B N 1
ATOM 1500 C CA . GLY B 1 50 ? -9.32 -1.147 1.134 1 87.56 50 GLY B CA 1
ATOM 1501 C C . GLY B 1 50 ? -8.398 0.017 0.812 1 87.56 50 GLY B C 1
ATOM 1502 O O . GLY B 1 50 ? -7.176 -0.11 0.895 1 87.56 50 GLY B O 1
ATOM 1503 N N . PHE B 1 51 ? -8.891 1.133 0.545 1 89.12 51 PHE B N 1
ATOM 1504 C CA . PHE B 1 51 ? -8.102 2.287 0.133 1 89.12 51 PHE B CA 1
ATOM 1505 C C . PHE B 1 51 ? -7.41 2.924 1.332 1 89.12 51 PHE B C 1
ATOM 1507 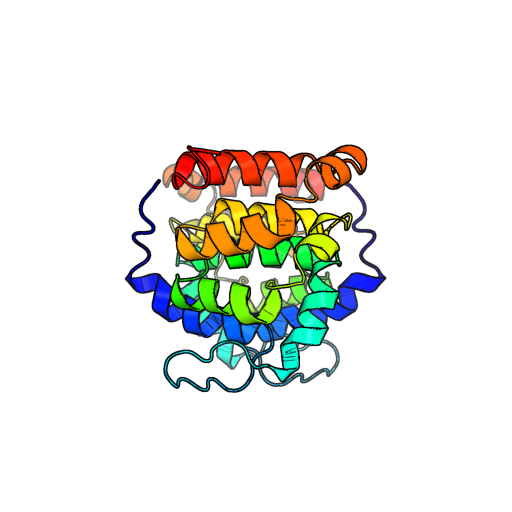O O . PHE B 1 51 ? -6.285 3.414 1.218 1 89.12 51 PHE B O 1
ATOM 1514 N N . SER B 1 52 ? -8.117 2.975 2.453 1 92.94 52 SER B N 1
ATOM 1515 C CA . SER B 1 52 ? -7.473 3.49 3.658 1 92.94 52 SER B CA 1
ATOM 1516 C C . SER B 1 52 ? -6.191 2.729 3.969 1 92.94 52 SER B C 1
ATOM 1518 O O . SER B 1 52 ? -5.156 3.336 4.258 1 92.94 52 SER B O 1
ATOM 1520 N N . HIS B 1 53 ? -6.262 1.46 3.859 1 93.44 53 HIS B N 1
ATOM 1521 C CA . HIS B 1 53 ? -5.098 0.618 4.098 1 93.44 53 HIS B CA 1
ATOM 1522 C C . HIS B 1 53 ? -3.996 0.898 3.08 1 93.44 53 HIS B C 1
ATOM 1524 O O . HIS B 1 53 ? -2.818 0.972 3.438 1 93.44 53 HIS B O 1
ATOM 1530 N N . LEU B 1 54 ? -4.355 1.005 1.865 1 92.31 54 LEU B N 1
ATOM 1531 C CA . LEU B 1 54 ? -3.402 1.348 0.816 1 92.31 54 LEU B CA 1
ATOM 1532 C C . LEU B 1 54 ? -2.746 2.695 1.097 1 92.31 54 LEU B C 1
ATOM 1534 O O . LEU B 1 54 ? -1.525 2.832 0.984 1 92.31 54 LEU B O 1
ATOM 1538 N N . MET B 1 55 ? -3.516 3.678 1.538 1 93.75 55 MET B N 1
ATOM 1539 C CA . MET B 1 55 ? -3.008 5.023 1.782 1 93.75 55 MET B CA 1
ATOM 1540 C C . MET B 1 55 ? -2.023 5.031 2.947 1 93.75 55 MET B C 1
ATOM 1542 O O . MET B 1 55 ? -1.056 5.797 2.941 1 93.75 55 MET B O 1
ATOM 1546 N N . GLU B 1 56 ? -2.225 4.176 3.912 1 96.44 56 GLU B N 1
ATOM 1547 C CA . GLU B 1 56 ? -1.264 4.062 5.004 1 96.44 56 GLU B CA 1
ATOM 1548 C C . GLU B 1 56 ? 0.136 3.756 4.48 1 96.44 56 GLU B C 1
ATOM 1550 O O . GLU B 1 56 ? 1.105 4.418 4.855 1 96.44 56 GLU B O 1
ATOM 1555 N N . VAL B 1 57 ? 0.193 2.854 3.578 1 93.75 57 VAL B N 1
ATOM 1556 C CA . VAL B 1 57 ? 1.492 2.457 3.045 1 93.75 57 VAL B CA 1
ATOM 1557 C C . VAL B 1 57 ? 2.02 3.545 2.111 1 93.75 57 VAL B C 1
ATOM 1559 O O . VAL B 1 57 ? 3.223 3.82 2.088 1 93.75 57 VAL B O 1
ATOM 1562 N N . VAL B 1 58 ? 1.159 4.168 1.325 1 92.88 58 VAL B N 1
ATOM 1563 C CA . VAL B 1 58 ? 1.571 5.273 0.466 1 92.88 58 VAL B CA 1
ATOM 1564 C C . VAL B 1 58 ? 2.277 6.34 1.298 1 92.88 58 VAL B C 1
ATOM 1566 O O . VAL B 1 58 ? 3.346 6.828 0.917 1 92.88 58 VAL B O 1
ATOM 1569 N N . LEU B 1 59 ? 1.694 6.648 2.406 1 95.44 59 LEU B N 1
ATOM 1570 C CA . LEU B 1 59 ? 2.287 7.664 3.268 1 95.44 59 LEU B CA 1
ATOM 1571 C C . LEU B 1 59 ? 3.639 7.207 3.801 1 95.44 59 LEU B C 1
ATOM 1573 O O . LEU B 1 59 ? 4.566 8.008 3.934 1 95.44 59 LEU B O 1
ATOM 1577 N N . GLU B 1 60 ? 3.746 5.988 4.043 1 94.38 60 GLU B N 1
ATOM 1578 C CA . GLU B 1 60 ? 4.973 5.41 4.582 1 94.38 60 GLU B CA 1
ATOM 1579 C C . GLU B 1 60 ? 6.113 5.496 3.57 1 94.38 60 GLU B C 1
ATOM 1581 O O . GLU B 1 60 ? 7.258 5.766 3.938 1 94.38 60 GLU B O 1
ATOM 1586 N N . VAL B 1 61 ? 5.77 5.336 2.352 1 90.88 61 VAL B N 1
ATOM 1587 C CA . VAL B 1 61 ? 6.844 5.191 1.377 1 90.88 61 VAL B CA 1
ATOM 1588 C C . VAL B 1 61 ? 7 6.484 0.58 1 90.88 61 VAL B C 1
ATOM 1590 O O . VAL B 1 61 ? 7.91 6.609 -0.243 1 90.88 61 VAL B O 1
ATOM 1593 N N . SER B 1 62 ? 6.188 7.445 0.784 1 91.81 62 SER B N 1
ATOM 1594 C CA . SER B 1 62 ? 6.23 8.688 0.017 1 91.81 62 SER B CA 1
ATOM 1595 C C . SER B 1 62 ? 7.488 9.484 0.329 1 91.81 62 SER B C 1
ATOM 1597 O O . SER B 1 62 ? 7.828 9.688 1.497 1 91.81 62 SER B O 1
ATOM 1599 N N . PRO B 1 63 ? 8.164 9.945 -0.786 1 90.06 63 PRO B N 1
ATOM 1600 C CA . PRO B 1 63 ? 9.203 10.945 -0.534 1 90.06 63 PRO B CA 1
ATOM 1601 C C . PRO B 1 63 ? 8.672 12.188 0.17 1 90.06 63 PRO B C 1
ATOM 1603 O O . PRO B 1 63 ? 7.473 12.477 0.107 1 90.06 63 PRO B O 1
ATOM 1606 N N . VAL B 1 64 ? 9.586 12.906 0.751 1 91.88 64 VAL B N 1
ATOM 1607 C CA . VAL B 1 64 ? 9.234 14.039 1.603 1 91.88 64 VAL B CA 1
ATOM 1608 C C . VAL B 1 64 ? 8.383 15.031 0.817 1 91.88 64 VAL B C 1
ATOM 1610 O O . VAL B 1 64 ? 7.359 15.508 1.314 1 91.88 64 VAL B O 1
ATOM 1613 N N . ALA B 1 65 ? 8.805 15.32 -0.417 1 89.69 65 ALA B N 1
ATOM 1614 C CA . ALA B 1 65 ? 8.086 16.312 -1.226 1 89.69 65 ALA B CA 1
ATOM 1615 C C . ALA B 1 65 ? 6.648 15.867 -1.479 1 89.69 65 ALA B C 1
ATOM 1617 O O . ALA B 1 65 ? 5.719 16.672 -1.38 1 89.69 65 ALA B O 1
ATOM 1618 N N . LEU B 1 66 ? 6.48 14.672 -1.793 1 91.25 66 LEU B N 1
ATOM 1619 C CA . LEU B 1 66 ? 5.152 14.125 -2.053 1 91.25 66 LEU B CA 1
ATOM 1620 C C . LEU B 1 66 ? 4.34 14.039 -0.767 1 91.25 66 LEU B C 1
ATOM 1622 O O . LEU B 1 66 ? 3.15 14.367 -0.755 1 91.25 66 LEU B O 1
ATOM 1626 N N . PHE B 1 67 ? 4.949 13.625 0.292 1 94.25 67 PHE B N 1
ATOM 1627 C CA . PHE B 1 67 ? 4.297 13.562 1.596 1 94.25 67 PHE B CA 1
ATOM 1628 C C . PHE B 1 67 ? 3.74 14.922 1.988 1 94.25 67 PHE B C 1
ATOM 1630 O O . PHE B 1 67 ? 2.574 15.039 2.369 1 94.25 67 PHE B O 1
ATOM 1637 N N . ASN B 1 68 ? 4.559 15.898 1.84 1 94.19 68 ASN B N 1
ATOM 1638 C CA . ASN B 1 68 ? 4.148 17.25 2.18 1 94.19 68 ASN B CA 1
ATOM 1639 C C . ASN B 1 68 ? 2.988 17.719 1.306 1 94.19 68 ASN B C 1
ATOM 1641 O O . ASN B 1 68 ? 2.066 18.391 1.792 1 94.19 68 ASN B O 1
ATOM 1645 N N . GLU B 1 69 ? 3.102 17.359 0.092 1 92.88 69 GLU B N 1
ATOM 1646 C CA . GLU B 1 69 ? 2.021 17.766 -0.802 1 92.88 69 GLU B CA 1
ATOM 1647 C C . GLU B 1 69 ? 0.721 17.047 -0.457 1 92.88 69 GLU B C 1
ATOM 1649 O O . GLU B 1 69 ? -0.353 17.656 -0.481 1 92.88 69 GLU B O 1
ATOM 1654 N N . LEU B 1 70 ? 0.784 15.758 -0.174 1 94.44 70 LEU B N 1
ATOM 1655 C CA . LEU B 1 70 ? -0.394 15.023 0.27 1 94.44 70 LEU B CA 1
ATOM 1656 C C . LEU B 1 70 ? -1.006 15.664 1.508 1 94.44 70 LEU B C 1
ATOM 1658 O O . LEU B 1 70 ? -2.223 15.844 1.582 1 94.44 70 LEU B O 1
ATOM 1662 N N . PHE B 1 71 ? -0.198 16.062 2.406 1 97.12 71 PHE B N 1
ATOM 1663 C CA . PHE B 1 71 ? -0.706 16.719 3.605 1 97.12 71 PHE B CA 1
ATOM 1664 C C . PHE B 1 71 ? -1.451 18 3.25 1 97.12 71 PHE B C 1
ATOM 1666 O O . PHE B 1 71 ? -2.598 18.188 3.664 1 97.12 71 PHE B O 1
ATOM 1673 N N . THR B 1 72 ? -0.825 18.781 2.469 1 95.75 72 THR B N 1
ATOM 1674 C CA . THR B 1 72 ? -1.338 20.109 2.178 1 95.75 72 THR B CA 1
ATOM 1675 C C . THR B 1 72 ? -2.625 20.031 1.362 1 95.75 72 THR B C 1
ATOM 1677 O O . THR B 1 72 ? -3.592 20.734 1.647 1 95.75 72 THR B O 1
ATOM 1680 N N . LYS B 1 73 ? -2.662 19.172 0.446 1 93.12 73 LYS B N 1
ATOM 1681 C CA . LYS B 1 73 ? -3.773 19.188 -0.5 1 93.12 73 LYS B CA 1
ATOM 1682 C C . LYS B 1 73 ? -4.902 18.266 -0.041 1 93.12 73 LYS B C 1
ATOM 1684 O O . LYS B 1 73 ? -6.078 18.547 -0.288 1 93.12 73 LYS B O 1
ATOM 1689 N N . VAL B 1 74 ? -4.582 17.188 0.624 1 94.75 74 VAL B N 1
ATOM 1690 C CA . VAL B 1 74 ? -5.586 16.156 0.883 1 94.75 74 VAL B CA 1
ATOM 1691 C C . VAL B 1 74 ? -5.973 16.172 2.361 1 94.75 74 VAL B C 1
ATOM 1693 O O . VAL B 1 74 ? -7.152 16.078 2.703 1 94.75 74 VAL B O 1
ATOM 1696 N N . PHE B 1 75 ? -5.066 16.344 3.25 1 97.81 75 PHE B N 1
ATOM 1697 C CA . PHE B 1 75 ? -5.324 16.047 4.652 1 97.81 75 PHE B CA 1
ATOM 1698 C C . PHE B 1 75 ? -5.578 17.312 5.445 1 97.81 75 PHE B C 1
ATOM 1700 O O . PHE B 1 75 ? -6.352 17.312 6.41 1 97.81 75 PHE B O 1
ATOM 1707 N N . ARG B 1 76 ? -4.902 18.375 5.066 1 96.81 76 ARG B N 1
ATOM 1708 C CA . ARG B 1 76 ? -5.051 19.625 5.801 1 96.81 76 ARG B CA 1
ATOM 1709 C C . ARG B 1 76 ? -6.516 20.047 5.879 1 96.81 76 ARG B C 1
ATOM 1711 O O . ARG B 1 76 ? -7.238 19.984 4.883 1 96.81 76 ARG B O 1
ATOM 1718 N N . ASN B 1 77 ? -6.922 20.391 7.078 1 97 77 ASN B N 1
ATOM 1719 C CA . ASN B 1 77 ? -8.266 20.859 7.395 1 97 77 ASN B CA 1
ATOM 1720 C C . ASN B 1 77 ? -9.289 19.734 7.285 1 97 77 ASN B C 1
ATOM 1722 O O . ASN B 1 77 ? -10.492 19.984 7.234 1 97 77 ASN B O 1
ATOM 1726 N N . SER B 1 78 ? -8.883 18.531 7.16 1 97.38 78 SER B N 1
ATOM 1727 C CA . SER B 1 78 ? -9.773 17.375 7.105 1 97.38 78 SER B CA 1
ATOM 1728 C C . SER B 1 78 ? -9.406 16.328 8.156 1 97.38 78 SER B C 1
ATOM 1730 O O . SER B 1 78 ? -10 15.258 8.211 1 97.38 78 SER B O 1
ATOM 1732 N N . LEU B 1 79 ? -8.5 16.641 8.992 1 98.38 79 LEU B N 1
ATOM 1733 C CA . LEU B 1 79 ? -7.91 15.664 9.906 1 98.38 79 LEU B CA 1
ATOM 1734 C C . LEU B 1 79 ? -8.938 15.203 10.945 1 98.38 79 LEU B C 1
ATOM 1736 O O . LEU B 1 79 ? -9.016 14.016 11.258 1 98.38 79 LEU B O 1
ATOM 1740 N N . PHE B 1 80 ? -9.695 16.125 11.461 1 98.19 80 PHE B N 1
ATOM 1741 C CA . PHE B 1 80 ? -10.648 15.758 12.492 1 98.19 80 PHE B CA 1
ATOM 1742 C C . PHE B 1 80 ? -11.711 14.812 11.93 1 98.19 80 PHE B C 1
ATOM 1744 O O . PHE B 1 80 ? -12.023 13.789 12.547 1 98.19 80 PHE B O 1
ATOM 1751 N N . GLU B 1 81 ? -12.242 15.227 10.797 1 97.81 81 GLU B N 1
ATOM 1752 C CA . GLU B 1 81 ? -13.25 14.391 10.148 1 97.81 81 GLU B CA 1
ATOM 1753 C C . GLU B 1 81 ? -12.711 12.992 9.867 1 97.81 81 GLU B C 1
ATOM 1755 O O . GLU B 1 81 ? -13.359 11.992 10.188 1 97.81 81 GLU B O 1
ATOM 1760 N N . LEU B 1 82 ? -11.555 12.898 9.328 1 98.25 82 LEU B N 1
ATOM 1761 C CA . LEU B 1 82 ? -10.945 11.617 9 1 98.25 82 LEU B CA 1
ATOM 1762 C C . LEU B 1 82 ? -10.633 10.82 10.266 1 98.25 82 LEU B C 1
ATOM 1764 O O . LEU B 1 82 ? -10.867 9.609 10.32 1 98.25 82 LEU B O 1
ATOM 1768 N N . SER B 1 83 ? -10.156 11.484 11.312 1 98.62 83 SER B N 1
ATOM 1769 C CA . SER B 1 83 ? -9.805 10.828 12.57 1 98.62 83 SER B CA 1
ATOM 1770 C C . SER B 1 83 ? -11.031 10.227 13.242 1 98.62 83 SER B C 1
ATOM 1772 O O . SER B 1 83 ? -10.938 9.203 13.922 1 98.62 83 SER B O 1
ATOM 1774 N N . SER B 1 84 ? -12.109 10.836 13.008 1 98.19 84 SER B N 1
ATOM 1775 C CA . SER B 1 84 ? -13.344 10.398 13.648 1 98.19 84 SER B CA 1
ATOM 1776 C C . SER B 1 84 ? -13.938 9.195 12.93 1 98.19 84 SER B C 1
ATOM 1778 O O . SER B 1 84 ? -14.82 8.516 13.461 1 98.19 84 SER B O 1
ATOM 1780 N N . HIS B 1 85 ? -13.523 8.922 11.719 1 97.5 85 HIS B N 1
ATOM 1781 C CA . HIS B 1 85 ? -14.078 7.859 10.891 1 97.5 85 HIS B CA 1
ATOM 1782 C C . HIS B 1 85 ? -13.453 6.508 11.227 1 97.5 85 HIS B C 1
ATOM 1784 O O . HIS B 1 85 ? -12.289 6.441 11.625 1 97.5 85 HIS B O 1
ATOM 1790 N N . GLN B 1 86 ? -14.195 5.488 11.039 1 97 86 GLN B N 1
ATOM 1791 C CA . GLN B 1 86 ? -13.789 4.145 11.438 1 97 86 GLN B CA 1
ATOM 1792 C C . GLN B 1 86 ? -12.57 3.674 10.648 1 97 86 GLN B C 1
ATOM 1794 O O . GLN B 1 86 ? -11.719 2.957 11.172 1 97 86 GLN B O 1
ATOM 1799 N N . HIS B 1 87 ? -12.469 4.078 9.5 1 95.81 87 HIS B N 1
ATOM 1800 C CA . HIS B 1 87 ? -11.352 3.662 8.664 1 95.81 87 HIS B CA 1
ATOM 1801 C C . HIS B 1 87 ? -10.367 4.809 8.445 1 95.81 87 HIS B C 1
ATOM 1803 O O . HIS B 1 87 ? -9.156 4.609 8.492 1 95.81 87 HIS B O 1
ATOM 1809 N N . GLY B 1 88 ? -10.852 5.992 8.32 1 97.62 88 GLY B N 1
ATOM 1810 C CA . GLY B 1 88 ? -10.023 7.16 8.086 1 97.62 88 GLY B CA 1
ATOM 1811 C C . GLY B 1 88 ? -9.016 7.414 9.195 1 97.62 88 GLY B C 1
ATOM 1812 O O . GLY B 1 88 ? -7.945 7.969 8.953 1 97.62 88 GLY B O 1
ATOM 1813 N N . ASN B 1 89 ? -9.328 6.984 10.344 1 98.31 89 ASN B N 1
ATOM 1814 C CA . ASN B 1 89 ? -8.461 7.277 11.469 1 98.31 89 ASN B CA 1
ATOM 1815 C C . ASN B 1 89 ? -7.109 6.582 11.336 1 98.31 89 ASN B C 1
ATOM 1817 O O . ASN B 1 89 ? -6.094 7.09 11.812 1 98.31 89 ASN B O 1
ATOM 1821 N N . PHE B 1 90 ? -7.094 5.453 10.633 1 97.88 90 PHE B N 1
ATOM 1822 C CA . PHE B 1 90 ? -5.852 4.719 10.438 1 97.88 90 PHE B CA 1
ATOM 1823 C C . PHE B 1 90 ? -4.906 5.488 9.523 1 97.88 90 PHE B C 1
ATOM 1825 O O . PHE B 1 90 ? -3.689 5.461 9.719 1 97.88 90 PHE B O 1
ATOM 1832 N N . VAL B 1 91 ? -5.457 6.137 8.562 1 98.31 91 VAL B N 1
ATOM 1833 C CA . VAL B 1 91 ? -4.652 6.945 7.656 1 98.31 91 VAL B CA 1
ATOM 1834 C C . VAL B 1 91 ? -4.027 8.109 8.414 1 98.31 91 VAL B C 1
ATOM 1836 O O . VAL B 1 91 ? -2.842 8.406 8.25 1 98.31 91 VAL B O 1
ATOM 1839 N N . VAL B 1 92 ? -4.809 8.727 9.266 1 98.69 92 VAL B N 1
ATOM 1840 C CA . VAL B 1 92 ? -4.324 9.859 10.039 1 98.69 92 VAL B CA 1
ATOM 1841 C C . VAL B 1 92 ? -3.225 9.398 10.992 1 98.69 92 VAL B C 1
ATOM 1843 O O . VAL B 1 92 ? -2.219 10.094 11.172 1 98.69 92 VAL B O 1
ATOM 1846 N N . GLN B 1 93 ? -3.418 8.242 11.625 1 98.5 93 GLN B N 1
ATOM 1847 C CA . GLN B 1 93 ? -2.379 7.684 12.484 1 98.5 93 GLN B CA 1
ATOM 1848 C C . GLN B 1 93 ? -1.074 7.488 11.711 1 98.5 93 GLN B C 1
ATOM 1850 O O . GLN B 1 93 ? -0.002 7.859 12.195 1 98.5 93 GLN B O 1
ATOM 1855 N N . ALA B 1 94 ? -1.186 6.93 10.523 1 98.25 94 ALA B N 1
ATOM 1856 C CA . ALA B 1 94 ? -0.005 6.742 9.688 1 98.25 94 ALA B CA 1
ATOM 1857 C C . ALA B 1 94 ? 0.626 8.086 9.328 1 98.25 94 ALA B C 1
ATOM 1859 O O . ALA B 1 94 ? 1.851 8.234 9.367 1 98.25 94 ALA B O 1
ATOM 1860 N N . LEU B 1 95 ? -0.197 9.031 8.961 1 98.56 95 LEU B N 1
ATOM 1861 C CA . LEU B 1 95 ? 0.266 10.375 8.617 1 98.56 95 LEU B CA 1
ATOM 1862 C C . LEU B 1 95 ? 1.081 10.977 9.758 1 98.56 95 LEU B C 1
ATOM 1864 O O . LEU B 1 95 ? 2.197 11.453 9.539 1 98.56 95 LEU B O 1
ATOM 1868 N N . ILE B 1 96 ? 0.549 10.875 10.945 1 98.25 96 ILE B N 1
ATOM 1869 C CA . ILE B 1 96 ? 1.193 11.461 12.117 1 98.25 96 ILE B CA 1
ATOM 1870 C C . ILE B 1 96 ? 2.51 10.734 12.398 1 98.25 96 ILE B C 1
ATOM 1872 O O . ILE B 1 96 ? 3.523 11.367 12.688 1 98.25 96 ILE B O 1
ATOM 1876 N N . SER B 1 97 ? 2.467 9.477 12.273 1 97.56 97 SER B N 1
ATOM 1877 C CA . SER B 1 97 ? 3.633 8.656 12.586 1 97.56 97 SER B CA 1
ATOM 1878 C C . SER B 1 97 ? 4.785 8.953 11.633 1 97.56 97 SER B C 1
ATOM 1880 O O . SER B 1 97 ? 5.953 8.836 12.008 1 97.56 97 SER B O 1
ATOM 1882 N N . HIS B 1 98 ? 4.453 9.391 10.477 1 96.31 98 HIS B N 1
ATOM 1883 C CA . HIS B 1 98 ? 5.508 9.594 9.492 1 96.31 98 HIS B CA 1
ATOM 1884 C C . HIS B 1 98 ? 5.793 11.07 9.281 1 96.31 98 HIS B C 1
ATOM 1886 O O . HIS B 1 98 ? 6.645 11.438 8.461 1 96.31 98 HIS B O 1
ATOM 1892 N N . ALA B 1 99 ? 5.094 11.898 9.922 1 95.69 99 ALA B N 1
ATOM 1893 C CA . ALA B 1 99 ? 5.43 13.32 9.906 1 95.69 99 ALA B CA 1
ATOM 1894 C C . ALA B 1 99 ? 6.785 13.57 10.555 1 95.69 99 ALA B C 1
ATOM 1896 O O . ALA B 1 99 ? 7.043 13.109 11.672 1 95.69 99 ALA B O 1
ATOM 1897 N N . SER B 1 100 ? 7.648 14.188 9.875 1 91.75 100 SER B N 1
ATOM 1898 C CA . SER B 1 100 ? 9 14.398 10.391 1 91.75 100 SER B CA 1
ATOM 1899 C C . SER B 1 100 ? 9.336 15.883 10.492 1 91.75 100 SER B C 1
ATOM 1901 O O . SER B 1 100 ? 10.391 16.25 11.016 1 91.75 100 SER B O 1
ATOM 1903 N N . ASP B 1 101 ? 8.562 16.672 10.031 1 92.25 101 ASP B N 1
ATOM 1904 C CA . ASP B 1 101 ? 8.734 18.125 10.023 1 92.25 101 ASP B CA 1
ATOM 1905 C C . ASP B 1 101 ? 7.973 18.766 11.172 1 92.25 101 ASP B C 1
ATOM 1907 O O . ASP B 1 101 ? 6.777 18.516 11.352 1 92.25 101 ASP B O 1
ATOM 1911 N N . GLN B 1 102 ? 8.695 19.594 11.898 1 93.94 102 GLN B N 1
ATOM 1912 C CA . GLN B 1 102 ? 8.102 20.234 13.055 1 93.94 102 GLN B CA 1
ATOM 1913 C C . GLN B 1 102 ? 6.953 21.156 12.641 1 93.94 102 GLN B C 1
ATOM 1915 O O . GLN B 1 102 ? 5.922 21.219 13.312 1 93.94 102 GLN B O 1
ATOM 1920 N N . ASP B 1 103 ? 7.148 21.875 11.594 1 94.56 103 ASP B N 1
ATOM 1921 C CA . ASP B 1 103 ? 6.109 22.781 11.117 1 94.56 103 ASP B CA 1
ATOM 1922 C C . ASP B 1 103 ? 4.84 22.016 10.75 1 94.56 103 ASP B C 1
ATOM 1924 O O . ASP B 1 103 ? 3.732 22.453 11.086 1 94.56 103 ASP B O 1
ATOM 1928 N N . LEU B 1 104 ? 5.031 20.922 10.109 1 95.62 104 LEU B N 1
ATOM 1929 C CA . LEU B 1 104 ? 3.9 20.062 9.742 1 95.62 104 LEU B CA 1
ATOM 1930 C C . LEU B 1 104 ? 3.191 19.547 10.984 1 95.62 104 LEU B C 1
ATOM 1932 O O . LEU B 1 104 ? 1.96 19.547 11.047 1 95.62 104 LEU B O 1
ATOM 1936 N N . MET B 1 105 ? 3.973 19.141 11.977 1 95.94 105 MET B N 1
ATOM 1937 C CA . MET B 1 105 ? 3.393 18.594 13.211 1 95.94 105 MET B CA 1
ATOM 1938 C C . MET B 1 105 ? 2.607 19.672 13.953 1 95.94 105 MET B C 1
ATOM 1940 O O . MET B 1 105 ? 1.582 19.375 14.57 1 95.94 105 MET B O 1
ATOM 1944 N N . GLU B 1 106 ? 3.018 20.906 13.906 1 96.12 106 GLU B N 1
ATOM 1945 C CA . GLU B 1 106 ? 2.291 22.016 14.523 1 96.12 106 GLU B CA 1
ATOM 1946 C C . GLU B 1 106 ? 0.923 22.203 13.875 1 96.12 106 GLU B C 1
ATOM 1948 O O . GLU B 1 106 ? -0.069 22.453 14.562 1 96.12 106 GLU B O 1
ATOM 1953 N N . LEU B 1 107 ? 0.923 22.109 12.539 1 96.69 107 LEU B N 1
ATOM 1954 C CA . LEU B 1 107 ? -0.338 22.219 11.82 1 96.69 107 LEU B CA 1
ATOM 1955 C C . LEU B 1 107 ? -1.284 21.078 12.188 1 96.69 107 LEU B C 1
ATOM 1957 O O . LEU B 1 107 ? -2.488 21.297 12.344 1 96.69 107 LEU B O 1
ATOM 1961 N N . ILE B 1 108 ? -0.757 19.891 12.352 1 97.88 108 ILE B N 1
ATOM 1962 C CA . ILE B 1 108 ? -1.547 18.734 12.758 1 97.88 108 ILE B CA 1
ATOM 1963 C C . ILE B 1 108 ? -2.092 18.953 14.164 1 97.88 108 ILE B C 1
ATOM 1965 O O . ILE B 1 108 ? -3.279 18.719 14.422 1 97.88 108 ILE B O 1
ATOM 1969 N N . TRP B 1 109 ? -1.287 19.453 15.07 1 96.44 109 TRP B N 1
ATOM 1970 C CA . TRP B 1 109 ? -1.678 19.703 16.453 1 96.44 109 TRP B CA 1
ATOM 1971 C C . TRP B 1 109 ? -2.773 20.766 16.516 1 96.44 109 TRP B C 1
ATOM 1973 O O . TRP B 1 109 ? -3.725 20.641 17.297 1 96.44 109 TRP B O 1
ATOM 1983 N N . ASP B 1 110 ? -2.615 21.766 15.742 1 96.69 110 ASP B N 1
ATOM 1984 C CA . ASP B 1 110 ? -3.607 22.828 15.727 1 96.69 110 ASP B CA 1
ATOM 1985 C C . ASP B 1 110 ? -4.996 22.297 15.398 1 96.69 110 ASP B C 1
ATOM 1987 O O . ASP B 1 110 ? -6 22.781 15.922 1 96.69 110 ASP B O 1
ATOM 1991 N N . GLU B 1 111 ? -5.039 21.297 14.57 1 97.19 111 GLU B N 1
ATOM 1992 C CA . GLU B 1 111 ? -6.328 20.75 14.148 1 97.19 111 GLU B CA 1
ATOM 1993 C C . GLU B 1 111 ? -6.832 19.688 15.133 1 97.19 111 GLU B C 1
ATOM 1995 O O . GLU B 1 111 ? -8.023 19.625 15.43 1 97.19 111 GLU B O 1
ATOM 2000 N N . LEU B 1 112 ? -5.938 18.875 15.664 1 98 112 LEU B N 1
ATOM 2001 C CA . LEU B 1 112 ? -6.387 17.688 16.391 1 98 112 LEU B CA 1
ATOM 2002 C C . LEU B 1 112 ? -6.242 17.891 17.906 1 98 112 LEU B C 1
ATOM 2004 O O . LEU B 1 112 ? -6.965 17.281 18.688 1 98 112 LEU B O 1
ATOM 2008 N N . GLY B 1 113 ? -5.324 18.703 18.312 1 96.38 113 GLY B N 1
ATOM 2009 C CA . GLY B 1 113 ? -5.035 18.922 19.719 1 96.38 113 GLY B CA 1
ATOM 2010 C C . GLY B 1 113 ? -6.262 19.266 20.531 1 96.38 113 GLY B C 1
ATOM 2011 O O . GLY B 1 113 ? -6.59 18.594 21.5 1 96.38 113 GLY B O 1
ATOM 2012 N N . PRO B 1 114 ? -6.98 20.281 20.109 1 96.88 114 PRO B N 1
ATOM 2013 C CA . PRO B 1 114 ? -8.156 20.734 20.844 1 96.88 114 PRO B CA 1
ATOM 2014 C C . PRO B 1 114 ? -9.266 19.688 20.906 1 96.88 114 PRO B C 1
ATOM 2016 O O . PRO B 1 114 ? -10.148 19.75 21.75 1 96.88 114 PRO B O 1
ATOM 2019 N N . ASN B 1 115 ? -9.219 18.688 20.016 1 96.06 115 ASN B N 1
ATOM 2020 C CA . ASN B 1 115 ? -10.289 17.688 19.906 1 96.06 115 ASN B CA 1
ATOM 2021 C C . ASN B 1 115 ? -9.836 16.328 20.406 1 96.06 115 ASN B C 1
ATOM 2023 O O . ASN B 1 115 ? -10.516 15.32 20.172 1 96.06 115 ASN B O 1
ATOM 2027 N N . MET B 1 116 ? -8.773 16.203 21.094 1 96.88 116 MET B N 1
ATOM 2028 C CA . MET B 1 116 ? -8.172 14.922 21.484 1 96.88 116 MET B CA 1
ATOM 2029 C C . MET B 1 116 ? -9.102 14.156 22.422 1 96.88 116 MET B C 1
ATOM 2031 O O . MET B 1 116 ? -9.242 12.938 22.312 1 96.88 116 MET B O 1
ATOM 2035 N N . GLU B 1 117 ? -9.703 14.891 23.391 1 96.31 117 GLU B N 1
ATOM 2036 C CA . GLU B 1 117 ? -10.625 14.25 24.312 1 96.31 117 GLU B CA 1
ATOM 2037 C C . GLU B 1 117 ? -11.82 13.641 23.578 1 96.31 117 GLU B C 1
ATOM 2039 O O . GLU B 1 117 ? -12.227 12.516 23.875 1 96.31 117 GLU B O 1
ATOM 2044 N N . GLY B 1 118 ? -12.359 14.414 22.703 1 97.75 118 GLY B N 1
ATOM 2045 C CA . GLY B 1 118 ? -13.453 13.898 21.891 1 97.75 118 GLY B CA 1
ATOM 2046 C C . GLY B 1 118 ? -13.078 12.656 21.094 1 97.75 118 GLY B C 1
ATOM 2047 O O . GLY B 1 118 ? -13.836 11.688 21.062 1 97.75 118 GLY B O 1
ATOM 2048 N N . LEU B 1 119 ? -11.938 12.664 20.5 1 98.06 119 LEU B N 1
ATOM 2049 C CA . LEU B 1 119 ? -11.445 11.523 19.734 1 98.06 119 LEU B CA 1
ATOM 2050 C C . LEU B 1 119 ? -11.281 10.297 20.625 1 98.06 119 LEU B C 1
ATOM 2052 O O . LEU B 1 119 ? -11.648 9.188 20.234 1 98.06 119 LEU B O 1
ATOM 2056 N N . PHE B 1 120 ? -10.773 10.531 21.781 1 97.44 120 PHE B N 1
ATOM 2057 C CA . PHE B 1 120 ? -10.594 9.445 22.734 1 97.44 120 PHE B CA 1
ATOM 2058 C C . PHE B 1 120 ? -11.938 8.82 23.109 1 97.44 120 PHE B C 1
ATOM 2060 O O . PHE B 1 120 ? -12.07 7.598 23.141 1 97.44 120 PHE B O 1
ATOM 2067 N N . GLN B 1 121 ? -12.898 9.641 23.344 1 97.31 121 GLN B N 1
ATOM 2068 C CA . GLN B 1 121 ? -14.234 9.203 23.719 1 97.31 121 GLN B CA 1
ATOM 2069 C C . GLN B 1 121 ? -14.906 8.422 22.594 1 97.31 121 GLN B C 1
ATOM 2071 O O . GLN B 1 121 ? -15.703 7.512 22.844 1 97.31 121 GLN B O 1
ATOM 2076 N N . MET B 1 122 ? -14.578 8.75 21.422 1 97.06 122 MET B N 1
ATOM 2077 C CA . MET B 1 122 ? -15.141 8.078 20.25 1 97.06 122 MET B CA 1
ATOM 2078 C C . MET B 1 122 ? -14.438 6.75 20 1 97.06 122 MET B C 1
ATOM 2080 O O . MET B 1 122 ? -14.766 6.043 19.047 1 97.06 122 MET B O 1
ATOM 2084 N N . GLY B 1 123 ? -13.383 6.492 20.719 1 97.75 123 GLY B N 1
ATOM 2085 C CA . GLY B 1 123 ? -12.656 5.242 20.547 1 97.75 123 GLY B CA 1
ATOM 2086 C C . GLY B 1 123 ? -11.5 5.352 19.562 1 97.75 123 GLY B C 1
ATOM 2087 O O . GLY B 1 123 ? -11.023 4.336 19.047 1 97.75 123 GLY B O 1
ATOM 2088 N N . ARG B 1 124 ? -11.141 6.52 19.281 1 98.19 124 ARG B N 1
ATOM 2089 C CA . ARG B 1 124 ? -10.031 6.73 18.359 1 98.19 124 ARG B CA 1
ATOM 2090 C C . ARG B 1 124 ? -8.727 6.938 19.109 1 98.19 124 ARG B C 1
ATOM 2092 O O . ARG B 1 124 ? -7.984 7.887 18.844 1 98.19 124 ARG B O 1
ATOM 2099 N N . SER B 1 125 ? -8.438 6.07 20 1 98.12 125 SER B N 1
ATOM 2100 C CA . SER B 1 125 ? -7.277 6.184 20.875 1 98.12 125 SER B CA 1
ATOM 2101 C C . SER B 1 125 ? -5.973 6.098 20.094 1 98.12 125 SER B C 1
ATOM 2103 O O . SER B 1 125 ? -4.953 6.645 20.516 1 98.12 125 SER B O 1
ATOM 2105 N N . GLY B 1 126 ? -5.98 5.414 18.953 1 98.38 126 GLY B N 1
ATOM 2106 C CA . GLY B 1 126 ? -4.801 5.344 18.109 1 98.38 126 GLY B CA 1
ATOM 2107 C C . GLY B 1 126 ? -4.34 6.699 17.609 1 98.38 126 GLY B C 1
ATOM 2108 O O . GLY B 1 126 ? -3.139 6.988 17.594 1 98.38 126 GLY B O 1
ATOM 2109 N N . VAL B 1 127 ? -5.266 7.504 17.25 1 98.5 127 VAL B N 1
ATOM 2110 C CA . VAL B 1 127 ? -4.945 8.852 16.797 1 98.5 127 VAL B CA 1
ATOM 2111 C C . VAL B 1 127 ? -4.324 9.648 17.938 1 98.5 127 VAL B C 1
ATOM 2113 O O . VAL B 1 127 ? -3.293 10.305 17.766 1 98.5 127 VAL B O 1
ATOM 2116 N N . VAL B 1 128 ? -4.918 9.547 19.094 1 98.25 128 VAL B N 1
ATOM 2117 C CA . VAL B 1 128 ? -4.445 10.266 20.281 1 98.25 128 VAL B CA 1
ATOM 2118 C C . VAL B 1 128 ? -3.027 9.812 20.625 1 98.25 128 VAL B C 1
ATOM 2120 O O . VAL B 1 128 ? -2.143 10.648 20.844 1 98.25 128 VAL B O 1
ATOM 2123 N N . ALA B 1 129 ? -2.846 8.547 20.625 1 98.19 129 ALA B N 1
ATOM 2124 C CA . ALA B 1 129 ? -1.535 7.988 20.938 1 98.19 129 ALA B CA 1
ATOM 2125 C C . ALA B 1 129 ? -0.484 8.453 19.938 1 98.19 129 ALA B C 1
ATOM 2127 O O . ALA B 1 129 ? 0.629 8.82 20.328 1 98.19 129 ALA B O 1
ATOM 2128 N N . SER B 1 130 ? -0.823 8.445 18.688 1 98.12 130 SER B N 1
ATOM 2129 C CA . SER B 1 130 ? 0.124 8.867 17.656 1 98.12 130 SER B CA 1
ATOM 2130 C C . SER B 1 130 ? 0.46 10.344 17.781 1 98.12 130 SER B C 1
ATOM 2132 O O . SER B 1 130 ? 1.605 10.75 17.578 1 98.12 130 SER B O 1
ATOM 2134 N N . LEU B 1 131 ? -0.516 11.141 18.125 1 97.5 131 LEU B N 1
ATOM 2135 C CA . LEU B 1 131 ? -0.316 12.57 18.312 1 97.5 131 LEU B CA 1
ATOM 2136 C C . LEU B 1 131 ? 0.65 12.844 19.453 1 97.5 131 LEU B C 1
ATOM 2138 O O . LEU B 1 131 ? 1.606 13.609 19.297 1 97.5 131 LEU B O 1
ATOM 2142 N N . ILE B 1 132 ? 0.422 12.211 20.562 1 96.25 132 ILE B N 1
ATOM 2143 C CA . ILE B 1 132 ? 1.261 12.391 21.734 1 96.25 132 ILE B CA 1
ATOM 2144 C C . ILE B 1 132 ? 2.686 11.938 21.438 1 96.25 132 ILE B C 1
ATOM 2146 O O . ILE B 1 132 ? 3.65 12.641 21.734 1 96.25 132 ILE B O 1
ATOM 2150 N N . ALA B 1 133 ? 2.832 10.82 20.812 1 96.62 133 ALA B N 1
ATOM 2151 C CA . ALA B 1 133 ? 4.145 10.281 20.469 1 96.62 133 ALA B CA 1
ATOM 2152 C C . ALA B 1 133 ? 4.895 11.219 19.516 1 96.62 133 ALA B C 1
ATOM 2154 O O . ALA B 1 133 ? 6.098 11.43 19.672 1 96.62 133 ALA B O 1
ATOM 2155 N N . ALA B 1 134 ? 4.234 11.703 18.578 1 96.25 134 ALA B N 1
ATOM 2156 C CA . ALA B 1 134 ? 4.871 12.586 17.609 1 96.25 134 ALA B CA 1
ATOM 2157 C C . ALA B 1 134 ? 5.305 13.898 18.25 1 96.25 134 ALA B C 1
ATOM 2159 O O . ALA B 1 134 ? 6.355 14.445 17.906 1 96.25 134 ALA B O 1
ATOM 2160 N N . CYS B 1 135 ? 4.465 14.438 19.125 1 94.06 135 CYS B N 1
ATOM 2161 C CA . CYS B 1 135 ? 4.836 15.656 19.844 1 94.06 135 CYS B CA 1
ATOM 2162 C C . CYS B 1 135 ? 6.109 15.445 20.641 1 94.06 135 CYS B C 1
ATOM 2164 O O . CYS B 1 135 ? 6.961 16.344 20.719 1 94.06 135 CYS B O 1
ATOM 2166 N N . GLU B 1 136 ? 6.207 14.297 21.25 1 92.81 136 GLU B N 1
ATOM 2167 C CA . GLU B 1 136 ? 7.414 13.969 22.016 1 92.81 136 GLU B CA 1
ATOM 2168 C C . GLU B 1 136 ? 8.617 13.828 21.078 1 92.81 136 GLU B C 1
ATOM 2170 O O . GLU B 1 136 ? 9.695 14.352 21.375 1 92.81 136 GLU B O 1
ATOM 2175 N N . ARG B 1 137 ? 8.453 13.219 20 1 93.31 137 ARG B N 1
ATOM 2176 C CA . ARG B 1 137 ? 9.516 12.93 19.047 1 93.31 137 ARG B CA 1
ATOM 2177 C C . ARG B 1 137 ? 10.047 14.219 18.406 1 93.31 137 ARG B C 1
ATOM 2179 O O . ARG B 1 137 ? 11.258 14.367 18.219 1 93.31 137 ARG B O 1
ATOM 2186 N N . LEU B 1 138 ? 9.156 15.125 18.094 1 91.88 138 LEU B N 1
ATOM 2187 C CA . LEU B 1 138 ? 9.531 16.312 17.328 1 91.88 138 LEU B CA 1
ATOM 2188 C C . LEU B 1 138 ? 9.578 17.531 18.234 1 91.88 138 LEU B C 1
ATOM 2190 O O . LEU B 1 138 ? 9.742 18.656 17.75 1 91.88 138 LEU B O 1
ATOM 2194 N N . HIS B 1 139 ? 9.43 17.312 19.531 1 87.38 139 HIS B N 1
ATOM 2195 C CA . HIS B 1 139 ? 9.523 18.375 20.516 1 87.38 139 HIS B CA 1
ATOM 2196 C C . HIS B 1 139 ? 8.516 19.484 20.234 1 87.38 139 HIS B C 1
ATOM 2198 O O . HIS B 1 139 ? 8.867 20.656 20.188 1 87.38 139 HIS B O 1
ATOM 2204 N N . VAL B 1 140 ? 7.375 18.984 19.844 1 80.25 140 VAL 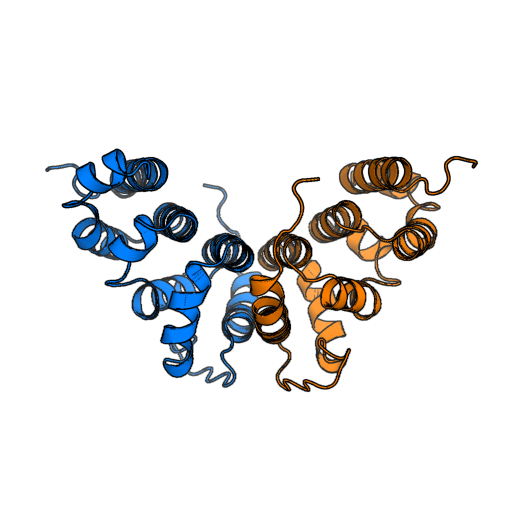B N 1
ATOM 2205 C CA . VAL B 1 140 ? 6.25 19.906 19.656 1 80.25 140 VAL B CA 1
ATOM 2206 C C . VAL B 1 140 ? 5.438 19.984 20.953 1 80.25 140 VAL B C 1
ATOM 2208 O O . VAL B 1 140 ? 5.164 18.953 21.578 1 80.25 140 VAL B O 1
ATOM 2211 N N . ASN B 1 141 ? 5.102 21.156 21.5 1 69.06 141 ASN B N 1
ATOM 2212 C CA . ASN B 1 141 ? 4.277 21.438 22.672 1 69.06 141 ASN B CA 1
ATOM 2213 C C . ASN B 1 141 ? 4.938 20.953 23.953 1 69.06 141 ASN B C 1
ATOM 2215 O O . ASN B 1 141 ? 4.254 20.547 24.906 1 69.06 141 ASN B O 1
ATOM 2219 N N . GLU B 1 142 ? 6.25 20.594 23.922 1 61.62 142 GLU B N 1
ATOM 2220 C CA . GLU B 1 142 ? 6.934 20.25 25.172 1 61.62 142 GLU B CA 1
ATOM 2221 C C . GLU B 1 142 ? 6.609 21.25 26.266 1 61.62 142 GLU B C 1
ATOM 2223 O O . GLU B 1 142 ? 6.656 20.922 27.453 1 61.62 142 GLU B O 1
ATOM 2228 N N . HIS B 1 143 ? 6.293 22.438 25.938 1 49.62 143 HIS B N 1
ATOM 2229 C CA . HIS B 1 143 ? 6.168 23.438 26.984 1 49.62 143 HIS B CA 1
ATOM 2230 C C . HIS B 1 143 ? 4.703 23.75 27.281 1 49.62 143 HIS B C 1
ATOM 2232 O O . HIS B 1 143 ? 4.398 24.547 28.172 1 49.62 143 HIS B O 1
ATOM 2238 N N . LYS B 1 144 ? 3.85 23.078 26.703 1 46.66 144 LYS B N 1
ATOM 2239 C CA . LYS B 1 144 ? 2.504 23.516 27.062 1 46.66 144 LYS B CA 1
ATOM 2240 C C . LYS B 1 144 ? 1.896 22.625 28.141 1 46.66 144 LYS B C 1
ATOM 2242 O O . LYS B 1 144 ? 2.104 21.406 28.125 1 46.66 144 LYS B O 1
#

pLDDT: mean 85.4, std 17.99, range [21.78, 98.69]